Protein AF-A0A1F6DEE5-F1 (afdb_monomer_lite)

Sequence (205 aa):
MSDKNTGHGIRGGHVPYGDRYGYDSMGETVSHYYGDLVRQFFLGGAAVMLFAAPFYGDAIREEFPFEVAAALITVALAALTNPWKKWILTADAIVAGVIMVVYQSWALKGYGSAGYTAFVFREAVSIIFMFAFYFSVKTVRAMVLHQIGKRASLDEFSTETKDNSPDTNVLESDLVSKMKHSFDKDPVDDEDETPPHKPTYMERA

Radius of gyration: 36.2 Å; chains: 1; bounding box: 83×44×100 Å

pLDDT: mean 71.84, std 18.86, range [40.56, 97.12]

Structure (mmCIF, N/CA/C/O backbone):
data_AF-A0A1F6DEE5-F1
#
_entry.id   AF-A0A1F6DEE5-F1
#
loop_
_atom_site.group_PDB
_atom_site.id
_atom_site.type_symbol
_atom_site.label_atom_id
_atom_site.label_alt_id
_atom_site.label_comp_id
_atom_site.label_asym_id
_atom_site.label_entity_id
_atom_site.label_seq_id
_atom_site.pdbx_PDB_ins_code
_atom_site.Cartn_x
_atom_site.Cartn_y
_atom_site.Cartn_z
_atom_site.occupancy
_atom_site.B_iso_or_equiv
_atom_site.auth_seq_id
_atom_site.auth_comp_id
_atom_site.auth_asym_id
_atom_site.auth_atom_id
_atom_site.pdbx_PDB_model_num
ATOM 1 N N . MET A 1 1 ? -34.760 -34.286 72.768 1.00 47.19 1 MET A N 1
ATOM 2 C CA . MET A 1 1 ? -34.293 -34.880 71.498 1.00 47.19 1 MET A CA 1
ATOM 3 C C . MET A 1 1 ? -34.965 -34.088 70.391 1.00 47.19 1 MET A C 1
ATOM 5 O O . MET A 1 1 ? -36.184 -34.044 70.357 1.00 47.19 1 MET A O 1
ATOM 9 N N . SER A 1 2 ? -34.179 -33.298 69.665 1.00 48.31 2 SER A N 1
ATOM 10 C CA . SER A 1 2 ? -34.618 -32.266 68.722 1.00 48.31 2 SER A CA 1
ATOM 11 C C . SER A 1 2 ? -34.584 -32.857 67.320 1.00 48.31 2 SER A C 1
ATOM 13 O O . SER A 1 2 ? -33.551 -33.422 66.969 1.00 48.31 2 SER A O 1
ATOM 15 N N . ASP A 1 3 ? -35.658 -32.715 66.542 1.00 52.09 3 ASP A N 1
ATOM 16 C CA . ASP A 1 3 ? -35.594 -32.969 65.104 1.00 52.09 3 ASP A CA 1
ATOM 17 C C . ASP A 1 3 ? -36.182 -31.791 64.330 1.00 52.09 3 ASP A C 1
ATOM 19 O O . ASP A 1 3 ? -37.236 -31.247 64.670 1.00 52.09 3 ASP A O 1
ATOM 23 N N . LYS A 1 4 ? -35.387 -31.310 63.377 1.00 56.22 4 LYS A N 1
ATOM 24 C CA . LYS A 1 4 ? -35.488 -29.987 62.769 1.00 56.22 4 LYS A CA 1
ATOM 25 C C . LYS A 1 4 ? -36.132 -30.081 61.393 1.00 56.22 4 LYS A C 1
ATOM 27 O O . LYS A 1 4 ? -35.692 -30.824 60.528 1.00 56.22 4 LYS A O 1
ATOM 32 N N . ASN A 1 5 ? -37.116 -29.211 61.206 1.00 51.75 5 ASN A N 1
ATOM 33 C CA . ASN A 1 5 ? -37.671 -28.757 59.941 1.00 51.75 5 ASN A CA 1
ATOM 34 C C . ASN A 1 5 ? -36.564 -28.281 58.974 1.00 51.75 5 ASN A C 1
ATOM 36 O O . ASN A 1 5 ? -35.810 -27.364 59.310 1.00 51.75 5 ASN A O 1
ATOM 40 N N . THR A 1 6 ? -36.493 -28.854 57.771 1.00 58.16 6 THR A N 1
ATOM 41 C CA . THR A 1 6 ? -35.674 -28.338 56.663 1.00 58.16 6 THR A CA 1
ATOM 42 C C . THR A 1 6 ? -36.471 -28.327 55.361 1.00 58.16 6 THR A C 1
ATOM 44 O O . THR A 1 6 ? -36.349 -29.191 54.497 1.00 58.16 6 THR A O 1
ATOM 47 N N . GLY A 1 7 ? -37.265 -27.268 55.190 1.00 44.72 7 GLY A N 1
ATOM 48 C CA . GLY A 1 7 ? -37.713 -26.830 53.874 1.00 44.72 7 GLY A CA 1
ATOM 49 C C . GLY A 1 7 ? -36.508 -26.447 53.012 1.00 44.72 7 GLY A C 1
ATOM 50 O O . GLY A 1 7 ? -35.792 -25.490 53.308 1.00 44.72 7 GLY A O 1
ATOM 51 N N . HIS A 1 8 ? -36.259 -27.206 51.947 1.00 46.00 8 HIS A N 1
ATOM 52 C CA . HIS A 1 8 ? -35.304 -26.831 50.910 1.00 46.00 8 HIS A CA 1
ATOM 53 C C . HIS A 1 8 ? -35.994 -25.925 49.891 1.00 46.00 8 HIS A C 1
ATOM 55 O O . HIS A 1 8 ? -36.701 -26.380 48.995 1.00 46.00 8 HIS A O 1
ATOM 61 N N . GLY A 1 9 ? -35.776 -24.618 50.047 1.00 47.84 9 GLY A N 1
ATOM 62 C CA . GLY A 1 9 ? -36.034 -23.640 49.002 1.00 47.84 9 GLY A CA 1
ATOM 63 C C . GLY A 1 9 ? -35.145 -23.936 47.798 1.00 47.84 9 GLY A C 1
ATOM 64 O O . GLY A 1 9 ? -33.917 -23.941 47.910 1.00 47.84 9 GLY A O 1
ATOM 65 N N . ILE A 1 10 ? -35.771 -24.187 46.649 1.00 48.19 10 ILE A N 1
ATOM 66 C CA . ILE A 1 10 ? -35.089 -24.284 45.361 1.00 48.19 10 ILE A CA 1
ATOM 67 C C . ILE A 1 10 ? -34.544 -22.891 45.041 1.00 48.19 10 ILE A C 1
ATOM 69 O O . ILE A 1 10 ? -35.256 -21.995 44.593 1.00 48.19 10 ILE A O 1
ATOM 73 N N . ARG A 1 11 ? -33.265 -22.700 45.368 1.00 51.50 11 ARG A N 1
ATOM 74 C CA . ARG A 1 11 ? -32.479 -21.524 45.009 1.00 51.50 11 ARG A CA 1
ATOM 75 C C . ARG A 1 11 ? -32.345 -21.484 43.492 1.00 51.50 11 ARG A C 1
ATOM 77 O O . ARG A 1 11 ? -31.899 -22.459 42.890 1.00 51.50 11 ARG A O 1
ATOM 84 N N . GLY A 1 12 ? -32.727 -20.348 42.910 1.00 49.22 12 GLY A N 1
ATOM 85 C CA . GLY A 1 12 ? -32.523 -20.035 41.503 1.00 49.22 12 GLY A CA 1
ATOM 86 C C . GLY A 1 12 ? -31.082 -20.324 41.099 1.00 49.22 12 GLY A C 1
ATOM 87 O O . GLY A 1 12 ? -30.140 -19.747 41.645 1.00 49.22 12 GLY A O 1
ATOM 88 N N . GLY A 1 13 ? -30.928 -21.267 40.174 1.00 45.81 13 GLY A N 1
ATOM 89 C CA . GLY A 1 13 ? -29.649 -21.571 39.565 1.00 45.81 13 GLY A CA 1
ATOM 90 C C . GLY A 1 13 ? -29.184 -20.359 38.775 1.00 45.81 13 GLY A C 1
ATOM 91 O O . GLY A 1 13 ? -29.805 -19.982 37.783 1.00 45.81 13 GLY A O 1
ATOM 92 N N . HIS A 1 14 ? -28.077 -19.765 39.212 1.00 50.88 14 HIS A N 1
ATOM 93 C CA . HIS A 1 14 ? -27.210 -19.009 38.326 1.00 50.88 14 HIS A CA 1
ATOM 94 C C . HIS A 1 14 ? -26.845 -19.943 37.172 1.00 50.88 14 HIS A C 1
ATOM 96 O O . HIS A 1 14 ? -26.044 -20.863 37.340 1.00 50.88 14 HIS A O 1
ATOM 102 N N . VAL A 1 15 ? -27.465 -19.745 36.013 1.00 57.97 15 VAL A N 1
ATOM 103 C CA . VAL A 1 15 ? -26.928 -20.311 34.783 1.00 57.97 15 VAL A CA 1
ATOM 104 C C . VAL A 1 15 ? -25.630 -19.553 34.501 1.00 57.97 15 VAL A C 1
ATOM 106 O O . VAL A 1 15 ? -25.667 -18.322 34.402 1.00 57.97 15 VAL A O 1
ATOM 109 N N . PRO A 1 16 ? -24.470 -20.230 34.455 1.00 49.38 16 PRO A N 1
ATOM 110 C CA . PRO A 1 16 ? -23.247 -19.588 34.010 1.00 49.38 16 PRO A CA 1
ATOM 111 C C . PRO A 1 16 ? -23.518 -19.048 32.606 1.00 49.38 16 PRO A C 1
ATOM 113 O O . PRO A 1 16 ? -24.045 -19.756 31.747 1.00 49.38 16 PRO A O 1
ATOM 116 N N . TYR A 1 17 ? -23.242 -17.760 32.406 1.00 52.25 17 TYR A N 1
ATOM 117 C CA . TYR A 1 17 ? -23.370 -17.104 31.111 1.00 52.25 17 TYR A CA 1
ATOM 118 C C . TYR A 1 17 ? -22.193 -17.555 30.245 1.00 52.25 17 TYR A C 1
ATOM 120 O O . TYR A 1 17 ? -21.217 -16.840 30.046 1.00 52.25 17 TYR A O 1
ATOM 128 N N . GLY A 1 18 ? -22.263 -18.806 29.823 1.00 50.62 18 GLY A N 1
ATOM 129 C CA . GLY A 1 18 ? -21.282 -19.478 29.007 1.00 50.62 18 GLY A CA 1
ATOM 130 C C . GLY A 1 18 ? -21.989 -20.587 28.243 1.00 50.62 18 GLY A C 1
ATOM 131 O O . GLY A 1 18 ? -22.728 -21.384 28.812 1.00 50.62 18 GLY A O 1
ATOM 132 N N . ASP A 1 19 ? -21.734 -20.629 26.940 1.00 53.09 19 ASP A N 1
ATOM 133 C CA . ASP A 1 19 ? -21.676 -21.888 26.193 1.00 53.09 19 ASP A CA 1
ATOM 134 C C . ASP A 1 19 ? -22.984 -22.417 25.573 1.00 53.09 19 ASP A C 1
ATOM 136 O O . ASP A 1 19 ? -23.025 -23.560 25.122 1.00 53.09 19 ASP A O 1
ATOM 140 N N . ARG A 1 20 ? -24.052 -21.613 25.430 1.00 50.47 20 ARG A N 1
ATOM 141 C CA . ARG A 1 20 ? -25.266 -22.083 24.712 1.00 50.47 20 ARG A CA 1
ATOM 142 C C . ARG A 1 20 ? -25.200 -22.026 23.181 1.00 50.47 20 ARG A C 1
ATOM 144 O O . ARG A 1 20 ? -26.128 -22.485 22.524 1.00 50.47 20 ARG A O 1
ATOM 151 N N . TYR A 1 21 ? -24.112 -21.518 22.611 1.00 49.16 21 TYR A N 1
ATOM 152 C CA . TYR A 1 21 ? -23.856 -21.577 21.174 1.00 49.16 21 TYR A CA 1
ATOM 153 C C . TYR A 1 21 ? -22.407 -21.999 20.969 1.00 49.16 21 TYR A C 1
ATOM 155 O O . TYR A 1 21 ? -21.503 -21.181 21.108 1.00 49.16 21 TYR A O 1
ATOM 163 N N . GLY A 1 22 ? -22.203 -23.288 20.695 1.00 41.75 22 GLY A N 1
ATOM 164 C CA . GLY A 1 22 ? -20.899 -23.889 20.426 1.00 41.75 22 GLY A CA 1
ATOM 165 C C . GLY A 1 22 ? -20.253 -23.323 19.164 1.00 41.75 22 GLY A C 1
ATOM 166 O O . GLY A 1 22 ? -20.312 -23.934 18.103 1.00 41.75 22 GLY A O 1
ATOM 167 N N . TYR A 1 23 ? -19.636 -22.155 19.296 1.00 42.97 23 TYR A N 1
ATOM 168 C CA . TYR A 1 23 ? -18.678 -21.630 18.343 1.00 42.97 23 TYR A CA 1
ATOM 169 C C . TYR A 1 23 ? -17.371 -21.408 19.083 1.00 42.97 23 TYR A C 1
ATOM 171 O O . TYR A 1 23 ? -17.300 -20.587 19.998 1.00 42.97 23 TYR A O 1
ATOM 179 N N . ASP A 1 24 ? -16.358 -22.167 18.676 1.00 41.22 24 ASP A N 1
ATOM 180 C CA . ASP A 1 24 ? -14.979 -21.997 19.101 1.00 41.22 24 ASP A CA 1
ATOM 181 C C . ASP A 1 24 ? -14.588 -20.521 18.983 1.00 41.22 24 ASP A C 1
ATOM 183 O O . ASP A 1 24 ? -14.531 -19.945 17.894 1.00 41.22 24 ASP A O 1
ATOM 187 N N . SER A 1 25 ? -14.312 -19.894 20.123 1.00 48.12 25 SER A N 1
ATOM 188 C CA . SER A 1 25 ? -13.849 -18.512 20.244 1.00 48.12 25 SER A CA 1
ATOM 189 C C . SER A 1 25 ? -12.383 -18.349 19.817 1.00 48.12 25 SER A C 1
ATOM 191 O O . SER A 1 25 ? -11.634 -17.565 20.393 1.00 48.12 25 SER A O 1
ATOM 193 N N . MET A 1 26 ? -11.958 -19.031 18.753 1.00 40.56 26 MET A N 1
ATOM 194 C CA . MET A 1 26 ? -10.636 -18.867 18.131 1.00 40.56 26 MET A CA 1
ATOM 195 C C . MET A 1 26 ? -10.559 -17.628 17.217 1.00 40.56 26 MET A C 1
ATOM 197 O O . MET A 1 26 ? -9.835 -17.606 16.226 1.00 40.56 26 MET A O 1
ATOM 201 N N . GLY A 1 27 ? -11.304 -16.574 17.545 1.00 45.72 27 GLY A N 1
ATOM 202 C CA . GLY A 1 27 ? -11.312 -15.327 16.791 1.00 45.72 27 GLY A CA 1
ATOM 203 C C . GLY A 1 27 ? -12.574 -14.531 17.060 1.00 45.72 27 GLY A C 1
ATOM 204 O O . GLY A 1 27 ? -13.516 -14.572 16.270 1.00 45.72 27 GLY A O 1
ATOM 205 N N . GLU A 1 28 ? -12.610 -13.797 18.173 1.00 43.97 28 GLU A N 1
ATOM 206 C CA . GLU A 1 28 ? -13.611 -12.751 18.384 1.00 43.97 28 GLU A CA 1
ATOM 207 C C . GLU A 1 28 ? -13.439 -11.660 17.317 1.00 43.97 28 GLU A C 1
ATOM 209 O O . GLU A 1 28 ? -12.798 -10.631 17.518 1.00 43.97 28 GLU A O 1
ATOM 214 N N . THR A 1 29 ? -14.010 -11.893 16.137 1.00 49.44 29 THR A N 1
ATOM 215 C CA . THR A 1 29 ? -14.160 -10.860 15.124 1.00 49.44 29 THR A CA 1
ATOM 216 C C . THR A 1 29 ? -15.193 -9.884 15.659 1.00 49.44 29 THR A C 1
ATOM 218 O O . THR A 1 29 ? -16.389 -10.172 15.765 1.00 49.44 29 THR A O 1
ATOM 221 N N . VAL A 1 30 ? -14.723 -8.713 16.079 1.00 54.44 30 VAL A N 1
ATOM 222 C CA . VAL A 1 30 ? -15.606 -7.589 16.370 1.00 54.44 30 VAL A CA 1
ATOM 223 C C . VAL A 1 30 ? -16.454 -7.376 15.118 1.00 54.44 30 VAL A C 1
ATOM 225 O O . VAL A 1 30 ? -15.924 -7.062 14.053 1.00 54.44 30 VAL A O 1
ATOM 228 N N . SER A 1 31 ? -17.765 -7.609 15.230 1.00 51.75 31 SER A N 1
ATOM 229 C CA . SER A 1 31 ? -18.712 -7.434 14.126 1.00 51.75 31 SER A CA 1
ATOM 230 C C . SER A 1 31 ? -18.460 -6.071 13.467 1.00 51.75 31 SER A C 1
ATOM 232 O O . SER A 1 31 ? -18.499 -5.047 14.150 1.00 51.75 31 SER A O 1
ATOM 234 N N . HIS A 1 32 ? -18.171 -6.075 12.159 1.00 59.03 32 HIS A N 1
ATOM 235 C CA . HIS A 1 32 ? -17.799 -4.919 11.320 1.00 59.03 32 HIS A CA 1
ATOM 236 C C . HIS A 1 32 ? -16.349 -4.388 11.400 1.00 59.03 32 HIS A C 1
ATOM 238 O O . HIS A 1 32 ? -16.069 -3.326 10.839 1.00 59.03 32 HIS A O 1
ATOM 244 N N . TYR A 1 33 ? -15.405 -5.120 11.997 1.00 67.62 33 TYR A N 1
ATOM 245 C CA . TYR A 1 33 ? -13.972 -4.816 11.905 1.00 67.62 33 TYR A CA 1
ATOM 246 C C . TYR A 1 33 ? -13.313 -5.571 10.741 1.00 67.62 33 TYR A C 1
ATOM 248 O O . TYR A 1 33 ? -13.304 -6.798 10.724 1.00 67.62 33 TYR A O 1
ATOM 256 N N . TYR A 1 34 ? -12.738 -4.842 9.777 1.00 74.38 34 TYR A N 1
ATOM 257 C CA . TYR A 1 34 ? -12.002 -5.424 8.642 1.00 74.38 34 TYR A CA 1
ATOM 258 C C . TYR A 1 34 ? -10.496 -5.123 8.699 1.00 74.38 34 TYR A C 1
ATOM 260 O O . TYR A 1 34 ? -9.798 -5.282 7.699 1.00 74.38 34 TYR A O 1
ATOM 268 N N . GLY A 1 35 ? -9.973 -4.685 9.850 1.00 74.81 35 GLY A N 1
ATOM 269 C CA . GLY A 1 35 ? -8.567 -4.290 9.966 1.00 74.81 35 GLY A CA 1
ATOM 270 C C . GLY A 1 35 ? -7.578 -5.446 9.793 1.00 74.81 35 GLY A C 1
ATOM 271 O O . GLY A 1 35 ? -6.486 -5.215 9.287 1.00 74.81 35 GLY A O 1
ATOM 272 N N . ASP A 1 36 ? -7.961 -6.690 10.090 1.00 81.25 36 ASP A N 1
ATOM 273 C CA . ASP A 1 36 ? -7.092 -7.851 9.837 1.00 81.25 36 ASP A CA 1
ATOM 274 C C . ASP A 1 36 ? -6.836 -8.071 8.339 1.00 81.25 36 ASP A C 1
ATOM 276 O O . ASP A 1 36 ? -5.713 -8.381 7.941 1.00 81.25 36 ASP A O 1
ATOM 280 N N . LEU A 1 37 ? -7.841 -7.826 7.490 1.00 85.75 37 LEU A N 1
ATOM 281 C CA . LEU A 1 37 ? -7.663 -7.863 6.037 1.00 85.75 37 LEU A CA 1
ATOM 282 C C . LEU A 1 37 ? -6.750 -6.731 5.567 1.00 85.75 37 LEU A C 1
ATOM 284 O O . LEU A 1 37 ? -5.859 -6.959 4.755 1.00 85.75 37 LEU A O 1
ATOM 288 N N . VAL A 1 38 ? -6.925 -5.520 6.106 1.00 88.31 38 VAL A N 1
ATOM 289 C CA . VAL A 1 38 ? -6.062 -4.370 5.782 1.00 88.31 38 VAL A CA 1
ATOM 290 C C . VAL A 1 38 ? -4.602 -4.686 6.103 1.00 88.31 38 VAL A C 1
ATOM 292 O O . VAL A 1 38 ? -3.736 -4.446 5.266 1.00 88.31 38 VAL A O 1
ATOM 295 N N . ARG A 1 39 ? -4.328 -5.308 7.258 1.00 90.12 39 ARG A N 1
ATOM 296 C CA . ARG A 1 39 ? -2.976 -5.750 7.638 1.00 90.12 39 ARG A CA 1
ATOM 297 C C . ARG A 1 39 ? -2.395 -6.725 6.624 1.00 90.12 39 ARG A C 1
ATOM 299 O O . ARG A 1 39 ? -1.257 -6.543 6.199 1.00 90.12 39 ARG A O 1
ATOM 306 N N . GLN A 1 40 ? -3.171 -7.725 6.208 1.00 92.62 40 GLN A N 1
ATOM 307 C CA . GLN A 1 40 ? -2.736 -8.694 5.200 1.00 92.62 40 GLN A CA 1
ATOM 308 C C . GLN A 1 40 ? -2.436 -8.022 3.856 1.00 92.62 40 GLN A C 1
ATOM 310 O O . GLN A 1 40 ? -1.402 -8.312 3.258 1.00 92.62 40 GLN A O 1
ATOM 315 N N . PHE A 1 41 ? -3.277 -7.087 3.406 1.00 93.62 41 PHE A N 1
ATOM 316 C CA . PHE A 1 41 ? -3.026 -6.345 2.169 1.00 93.62 41 PHE A CA 1
ATOM 317 C C . PHE A 1 41 ? -1.817 -5.414 2.274 1.00 93.62 41 PHE A C 1
ATOM 319 O O . PHE A 1 41 ? -1.067 -5.301 1.314 1.00 93.62 41 PHE A O 1
ATOM 326 N N . PHE A 1 42 ? -1.587 -4.784 3.425 1.00 93.19 42 PHE A N 1
ATOM 327 C CA . PHE A 1 42 ? -0.430 -3.916 3.647 1.00 93.19 42 PHE A CA 1
ATOM 328 C C . PHE A 1 42 ? 0.880 -4.712 3.651 1.00 93.19 42 PHE A C 1
ATOM 330 O O . PHE A 1 42 ? 1.834 -4.337 2.972 1.00 93.19 42 PHE A O 1
ATOM 337 N N . LEU A 1 43 ? 0.915 -5.841 4.364 1.00 95.00 43 LEU A N 1
ATOM 338 C CA . LEU A 1 43 ? 2.061 -6.754 4.377 1.00 95.00 43 LEU A CA 1
ATOM 339 C C . LEU A 1 43 ? 2.304 -7.376 2.997 1.00 95.00 43 LEU A C 1
ATOM 341 O O . LEU A 1 43 ? 3.433 -7.367 2.510 1.00 95.00 43 LEU A O 1
ATOM 345 N N . GLY A 1 44 ? 1.250 -7.877 2.348 1.00 94.69 44 GLY A N 1
ATOM 346 C CA . GLY A 1 44 ? 1.331 -8.449 1.006 1.00 94.69 44 GLY A CA 1
ATOM 347 C C . GLY A 1 44 ? 1.761 -7.418 -0.037 1.00 94.69 44 GLY A C 1
ATOM 348 O O . GLY A 1 44 ? 2.659 -7.684 -0.828 1.00 94.69 44 GLY A O 1
ATOM 349 N N . GLY A 1 45 ? 1.186 -6.216 0.005 1.00 93.44 45 GLY A N 1
ATOM 350 C CA . GLY A 1 45 ? 1.538 -5.104 -0.876 1.00 93.44 45 GLY A CA 1
ATOM 351 C C . GLY A 1 45 ? 2.992 -4.675 -0.712 1.00 93.44 45 GLY A C 1
ATOM 352 O O . GLY A 1 45 ? 3.700 -4.561 -1.707 1.00 93.44 45 GLY A O 1
ATOM 353 N N . ALA A 1 46 ? 3.474 -4.528 0.526 1.00 94.12 46 ALA A N 1
ATOM 354 C CA . ALA A 1 46 ? 4.878 -4.218 0.794 1.00 94.12 46 ALA A CA 1
ATOM 355 C C . ALA A 1 46 ? 5.826 -5.320 0.288 1.00 94.12 46 ALA A C 1
ATOM 357 O O . ALA A 1 46 ? 6.872 -5.019 -0.286 1.00 94.12 46 ALA A O 1
ATOM 358 N N . ALA A 1 47 ? 5.455 -6.595 0.443 1.00 95.19 47 ALA A N 1
ATOM 359 C CA . ALA A 1 47 ? 6.235 -7.706 -0.095 1.00 95.19 47 ALA A CA 1
ATOM 360 C C . ALA A 1 47 ? 6.301 -7.664 -1.631 1.00 95.19 47 ALA A C 1
ATOM 362 O O . ALA A 1 47 ? 7.382 -7.814 -2.199 1.00 95.19 47 ALA A O 1
ATOM 363 N N . VAL A 1 48 ? 5.172 -7.406 -2.301 1.00 94.81 48 VAL A N 1
ATOM 364 C CA . VAL A 1 48 ? 5.124 -7.264 -3.764 1.00 94.81 48 VAL A CA 1
ATOM 365 C C . VAL A 1 48 ? 5.951 -6.065 -4.225 1.00 94.81 48 VAL A C 1
ATOM 367 O O . VAL A 1 48 ? 6.700 -6.212 -5.182 1.00 94.81 48 VAL A O 1
ATOM 370 N N . MET A 1 49 ? 5.891 -4.918 -3.540 1.00 92.38 49 MET A N 1
ATOM 371 C CA . MET A 1 49 ? 6.717 -3.743 -3.858 1.00 92.38 49 MET A CA 1
ATOM 372 C C . MET A 1 49 ? 8.215 -4.072 -3.832 1.00 92.38 49 MET A C 1
ATOM 374 O O . MET A 1 49 ? 8.925 -3.802 -4.795 1.00 92.38 49 MET A O 1
ATOM 378 N N . LEU A 1 50 ? 8.693 -4.710 -2.758 1.00 92.50 50 LEU A N 1
ATOM 379 C CA . LEU A 1 50 ? 10.109 -5.064 -2.621 1.00 92.50 50 LEU A CA 1
ATOM 380 C C . LEU A 1 50 ? 10.542 -6.145 -3.617 1.00 92.50 50 LEU A C 1
ATOM 382 O O . LEU A 1 50 ? 11.665 -6.112 -4.114 1.00 92.50 50 LEU A O 1
ATOM 386 N N . PHE A 1 51 ? 9.657 -7.094 -3.922 1.00 92.50 51 PHE A N 1
ATOM 387 C CA . PHE A 1 51 ? 9.924 -8.124 -4.922 1.00 92.50 51 PHE A CA 1
ATOM 388 C C . PHE A 1 51 ? 9.914 -7.567 -6.351 1.00 92.50 51 PHE A C 1
ATOM 390 O O . PHE A 1 51 ? 10.663 -8.044 -7.199 1.00 92.50 51 PHE A O 1
ATOM 397 N N . ALA A 1 52 ? 9.089 -6.554 -6.617 1.00 89.75 52 ALA A N 1
ATOM 398 C CA . ALA A 1 52 ? 8.987 -5.898 -7.912 1.00 89.75 52 ALA A CA 1
ATOM 399 C C . ALA A 1 52 ? 10.155 -4.937 -8.192 1.00 89.75 52 ALA A C 1
ATOM 401 O O . ALA A 1 52 ? 10.517 -4.764 -9.353 1.00 89.75 52 ALA A O 1
ATOM 402 N N . ALA A 1 53 ? 10.786 -4.383 -7.149 1.00 87.69 53 ALA A N 1
ATOM 403 C CA . ALA A 1 53 ? 11.908 -3.445 -7.240 1.00 87.69 53 ALA A CA 1
ATOM 404 C C . ALA A 1 53 ? 12.986 -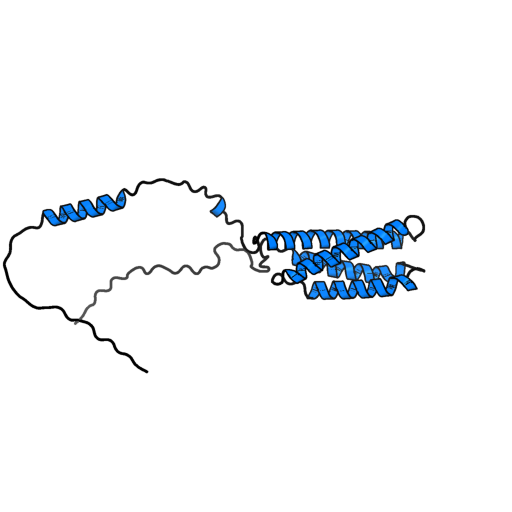3.791 -8.301 1.00 87.69 53 ALA A C 1
ATOM 406 O O . ALA A 1 53 ? 13.298 -2.933 -9.130 1.00 87.69 53 ALA A O 1
ATOM 407 N N . PRO A 1 54 ? 13.551 -5.019 -8.365 1.00 86.56 54 PRO A N 1
ATOM 408 C CA . PRO A 1 54 ? 14.567 -5.363 -9.367 1.00 86.56 54 PRO A CA 1
ATOM 409 C C . PRO A 1 54 ? 14.061 -5.340 -10.819 1.00 86.56 54 PRO A C 1
ATOM 411 O O . PRO A 1 54 ? 14.871 -5.307 -11.744 1.00 86.56 54 PRO A O 1
ATOM 414 N N . PHE A 1 55 ? 12.746 -5.357 -11.046 1.00 86.12 55 PHE A N 1
ATOM 415 C CA . PHE A 1 55 ? 12.145 -5.396 -12.380 1.00 86.12 55 PHE A CA 1
ATOM 416 C C . PHE A 1 55 ? 11.888 -4.006 -12.978 1.00 86.12 55 PHE A C 1
ATOM 418 O O . PHE A 1 55 ? 11.496 -3.918 -14.142 1.00 86.12 55 PHE A O 1
ATOM 425 N N . TYR A 1 56 ? 12.130 -2.923 -12.230 1.00 82.81 56 TYR A N 1
ATOM 426 C CA . TYR A 1 56 ? 11.918 -1.552 -12.711 1.00 82.81 56 TYR A CA 1
ATOM 427 C C . TYR A 1 56 ? 13.072 -0.986 -13.555 1.00 82.81 56 TYR A C 1
ATOM 429 O O . TYR A 1 56 ? 12.944 0.103 -14.115 1.00 82.81 56 TYR A O 1
ATOM 437 N N . GLY A 1 57 ? 14.159 -1.747 -13.732 1.00 75.75 57 GLY A N 1
ATOM 438 C CA . GLY A 1 57 ? 15.225 -1.436 -14.690 1.00 75.75 57 GLY A CA 1
ATOM 439 C C . GLY A 1 57 ? 15.847 -0.053 -14.469 1.00 75.75 57 GLY A C 1
ATOM 440 O O . GLY A 1 57 ? 16.277 0.271 -13.364 1.00 75.75 57 GLY A O 1
ATOM 441 N N . ASP A 1 58 ? 15.878 0.774 -15.515 1.00 72.50 58 ASP A N 1
ATOM 442 C CA . ASP A 1 58 ? 16.549 2.083 -15.509 1.00 72.50 58 ASP A CA 1
ATOM 443 C C . ASP A 1 58 ? 15.890 3.123 -14.581 1.00 72.50 58 ASP A C 1
ATOM 445 O O . ASP A 1 58 ? 16.545 4.077 -14.157 1.00 72.50 58 ASP A O 1
ATOM 449 N N . ALA A 1 59 ? 14.620 2.926 -14.208 1.00 69.50 59 ALA A N 1
ATOM 450 C CA . ALA A 1 59 ? 13.890 3.821 -13.306 1.00 69.50 59 ALA A CA 1
ATOM 451 C C . ALA A 1 59 ? 14.236 3.606 -11.818 1.00 69.50 59 ALA A C 1
ATOM 453 O O . ALA A 1 59 ? 13.898 4.436 -10.972 1.00 69.50 59 ALA A O 1
ATOM 454 N N . ILE A 1 60 ? 14.973 2.532 -11.491 1.00 73.06 60 ILE A N 1
ATOM 455 C CA . ILE A 1 60 ? 15.349 2.169 -10.116 1.00 73.06 60 ILE A CA 1
ATOM 456 C C . ILE A 1 60 ? 16.022 3.333 -9.390 1.00 73.06 60 ILE A C 1
ATOM 458 O O . ILE A 1 60 ? 15.768 3.555 -8.214 1.00 73.06 60 ILE A O 1
ATOM 462 N N . ARG A 1 61 ? 16.880 4.110 -10.055 1.00 74.44 61 ARG A N 1
ATOM 463 C CA . ARG A 1 61 ? 17.693 5.108 -9.346 1.00 74.44 61 ARG A CA 1
ATOM 464 C C . ARG A 1 61 ? 16.872 6.262 -8.765 1.00 74.44 61 ARG A C 1
ATOM 466 O O . ARG A 1 61 ? 17.264 6.813 -7.739 1.00 74.44 61 ARG A O 1
ATOM 473 N N . GLU A 1 62 ? 15.759 6.605 -9.406 1.00 79.62 62 GLU A N 1
ATOM 474 C CA . GLU A 1 62 ? 14.852 7.661 -8.951 1.00 79.62 62 GLU A CA 1
ATOM 475 C C . GLU A 1 62 ? 13.697 7.105 -8.111 1.00 79.62 62 GLU A C 1
ATOM 477 O O . GLU A 1 62 ? 13.340 7.714 -7.106 1.00 79.62 62 GLU A O 1
ATOM 482 N N . GLU A 1 63 ? 13.139 5.945 -8.471 1.00 82.25 63 GLU A N 1
ATOM 483 C CA . GLU A 1 63 ? 11.930 5.398 -7.837 1.00 82.25 63 GLU A CA 1
ATOM 484 C C . GLU A 1 63 ? 12.226 4.574 -6.567 1.00 82.25 63 GLU A C 1
ATOM 486 O O . GLU A 1 63 ? 11.471 4.643 -5.595 1.00 82.25 63 GLU A O 1
ATOM 491 N N . PHE A 1 64 ? 13.362 3.868 -6.508 1.00 84.69 64 PHE A N 1
ATOM 492 C CA . PHE A 1 64 ? 13.716 2.958 -5.408 1.00 84.69 64 PHE A CA 1
ATOM 493 C C . PHE A 1 64 ? 13.647 3.556 -3.990 1.00 84.69 64 PHE A C 1
ATOM 495 O O . PHE A 1 64 ? 13.097 2.893 -3.107 1.00 84.69 64 PHE A O 1
ATOM 502 N N . PRO A 1 65 ? 14.149 4.779 -3.699 1.00 87.56 65 PRO A N 1
ATOM 503 C CA . PRO A 1 65 ? 14.035 5.327 -2.346 1.00 87.56 65 PRO A CA 1
ATOM 504 C C . PRO A 1 65 ? 12.575 5.542 -1.928 1.00 87.56 65 PRO A C 1
ATOM 506 O O . PRO A 1 65 ? 12.243 5.349 -0.756 1.00 87.56 65 PRO A O 1
ATOM 509 N N . PHE A 1 66 ? 11.694 5.893 -2.871 1.00 89.19 66 PHE A N 1
ATOM 510 C CA . PHE A 1 66 ? 10.268 6.050 -2.599 1.00 89.19 66 PHE A CA 1
ATOM 511 C C . PHE A 1 66 ? 9.593 4.700 -2.359 1.00 89.19 66 PHE A C 1
ATOM 513 O O . PHE A 1 66 ? 8.760 4.603 -1.461 1.00 89.19 66 PHE A O 1
ATOM 520 N N . GLU A 1 67 ? 9.976 3.653 -3.090 1.00 89.44 67 GLU A N 1
ATOM 521 C CA . GLU A 1 67 ? 9.442 2.301 -2.885 1.00 89.44 67 GLU A CA 1
ATOM 522 C C . GLU A 1 67 ? 9.819 1.728 -1.525 1.00 89.44 67 GLU A C 1
ATOM 524 O O . GLU A 1 67 ? 8.954 1.238 -0.800 1.00 89.44 67 GLU A O 1
ATOM 529 N N . VAL A 1 68 ? 11.092 1.840 -1.138 1.00 90.81 68 VAL A N 1
ATOM 530 C CA . VAL A 1 68 ? 11.564 1.362 0.167 1.00 90.81 68 VAL A CA 1
ATOM 531 C C . VAL A 1 68 ? 10.899 2.145 1.298 1.00 90.81 68 VAL A C 1
ATOM 533 O O . VAL A 1 68 ? 10.425 1.546 2.265 1.00 90.81 68 VAL A O 1
ATOM 536 N N . ALA A 1 69 ? 10.804 3.473 1.178 1.00 92.62 69 ALA A N 1
ATOM 537 C CA . ALA A 1 69 ? 10.115 4.295 2.167 1.00 92.62 69 ALA A CA 1
ATOM 538 C C . ALA A 1 69 ? 8.624 3.935 2.268 1.00 92.62 69 ALA A C 1
ATOM 540 O O . ALA A 1 69 ? 8.110 3.764 3.375 1.00 92.62 69 ALA A O 1
ATOM 541 N N . ALA A 1 70 ? 7.938 3.761 1.134 1.00 90.62 70 ALA A N 1
ATOM 542 C CA . ALA A 1 70 ? 6.538 3.353 1.098 1.00 90.62 70 ALA A CA 1
ATOM 543 C C . ALA A 1 70 ? 6.339 1.972 1.735 1.00 90.62 70 ALA A C 1
ATOM 545 O O . ALA A 1 70 ? 5.454 1.820 2.577 1.00 90.62 70 ALA A O 1
ATOM 546 N N . ALA A 1 71 ? 7.183 0.988 1.414 1.00 92.81 71 ALA A N 1
ATOM 547 C CA . ALA A 1 71 ? 7.126 -0.346 2.005 1.00 92.81 71 ALA A CA 1
ATOM 548 C C . ALA A 1 71 ? 7.315 -0.298 3.530 1.00 92.81 71 ALA A C 1
ATOM 550 O O . ALA A 1 71 ? 6.525 -0.890 4.265 1.00 92.81 71 ALA A O 1
ATOM 551 N N . LEU A 1 72 ? 8.298 0.462 4.027 1.00 94.31 72 LEU A N 1
ATOM 552 C CA . LEU A 1 72 ? 8.536 0.621 5.465 1.00 94.31 72 LEU A CA 1
ATOM 553 C C . LEU A 1 72 ? 7.359 1.288 6.183 1.00 94.31 72 LEU A C 1
ATOM 555 O O . LEU A 1 72 ? 6.919 0.790 7.219 1.00 94.31 72 LEU A O 1
ATOM 559 N N . ILE A 1 73 ? 6.827 2.384 5.631 1.00 93.19 73 ILE A N 1
ATOM 560 C CA . ILE A 1 73 ? 5.654 3.074 6.188 1.00 93.19 73 ILE A CA 1
ATOM 561 C C . ILE A 1 73 ? 4.456 2.122 6.231 1.00 93.19 73 ILE A C 1
ATOM 563 O O . ILE A 1 73 ? 3.766 2.042 7.246 1.00 93.19 73 ILE A O 1
ATOM 567 N N . THR A 1 74 ? 4.236 1.362 5.159 1.00 91.56 74 THR A N 1
ATOM 568 C CA . THR A 1 74 ? 3.124 0.413 5.055 1.00 91.56 74 THR A CA 1
ATOM 569 C C . THR A 1 74 ? 3.251 -0.709 6.088 1.00 91.56 74 THR A C 1
ATOM 571 O O . THR A 1 74 ? 2.289 -1.015 6.788 1.00 91.56 74 THR A O 1
ATOM 574 N N . VAL A 1 75 ? 4.439 -1.298 6.255 1.00 93.44 75 VAL A N 1
ATOM 575 C CA . VAL A 1 75 ? 4.676 -2.345 7.265 1.00 93.44 75 VAL A CA 1
ATOM 576 C C . VAL A 1 75 ? 4.522 -1.793 8.684 1.00 93.44 75 VAL A C 1
ATOM 578 O O . VAL A 1 75 ? 3.915 -2.446 9.533 1.00 93.44 75 VAL A O 1
ATOM 581 N N . ALA A 1 76 ? 5.021 -0.582 8.948 1.00 91.06 76 ALA A N 1
ATOM 582 C CA . ALA A 1 76 ? 4.862 0.068 10.246 1.00 91.06 76 A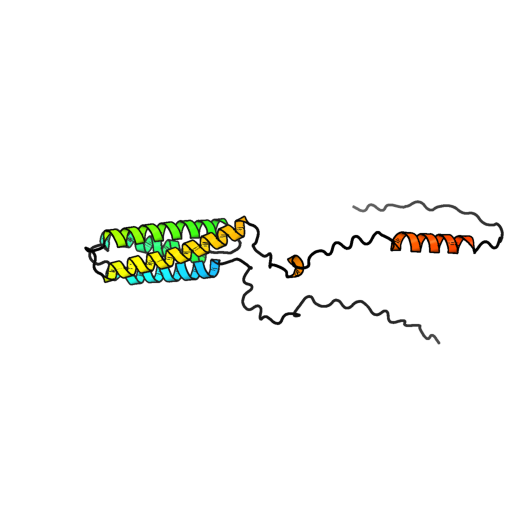LA A CA 1
ATOM 583 C C . ALA A 1 76 ? 3.382 0.312 10.579 1.00 91.06 76 ALA A C 1
ATOM 585 O O . ALA A 1 76 ? 2.947 0.029 11.696 1.00 91.06 76 ALA A O 1
ATOM 586 N N . LEU A 1 77 ? 2.597 0.774 9.603 1.00 87.81 77 LEU A N 1
ATOM 587 C CA . LEU A 1 77 ? 1.155 0.940 9.751 1.00 87.81 77 LEU A CA 1
ATOM 588 C C . LEU A 1 77 ? 0.453 -0.396 9.985 1.00 87.81 77 LEU A C 1
ATOM 590 O O . LEU A 1 77 ? -0.290 -0.503 10.952 1.00 87.81 77 LEU A O 1
ATOM 594 N N . ALA A 1 78 ? 0.784 -1.440 9.220 1.00 88.31 78 ALA A N 1
ATOM 595 C CA . ALA A 1 78 ? 0.234 -2.781 9.425 1.00 88.31 78 ALA A CA 1
ATOM 596 C C . ALA A 1 78 ? 0.500 -3.316 10.841 1.00 88.31 78 ALA A C 1
ATOM 598 O O . ALA A 1 78 ? -0.372 -3.927 11.464 1.00 88.31 78 ALA A O 1
ATOM 599 N N . ALA A 1 79 ? 1.697 -3.079 11.381 1.00 87.06 79 ALA A N 1
ATOM 600 C CA . ALA A 1 79 ? 2.021 -3.455 12.752 1.00 87.06 79 ALA A CA 1
ATOM 601 C C . ALA A 1 79 ? 1.171 -2.673 13.767 1.00 87.06 79 ALA A C 1
ATOM 603 O O . ALA A 1 79 ? 0.715 -3.246 14.759 1.00 87.06 79 ALA A O 1
ATOM 604 N N . LEU A 1 80 ? 0.914 -1.392 13.493 1.00 84.31 80 LEU A N 1
ATOM 605 C CA . LEU A 1 80 ? 0.186 -0.486 14.376 1.00 84.31 80 LEU A CA 1
ATOM 606 C C . LEU A 1 80 ? -1.345 -0.584 14.253 1.00 84.31 80 LEU A C 1
ATOM 608 O O . LEU A 1 80 ? -2.043 -0.148 15.175 1.00 84.31 80 LEU A O 1
ATOM 612 N N . THR A 1 81 ? -1.875 -1.155 13.164 1.00 81.19 81 THR A N 1
ATOM 613 C CA . THR A 1 81 ? -3.313 -1.336 12.936 1.00 81.19 81 THR A CA 1
ATOM 614 C C . THR A 1 81 ? -3.933 -2.076 14.121 1.00 81.19 81 THR A C 1
ATOM 616 O O . THR A 1 81 ? -3.641 -3.241 14.392 1.00 81.19 81 THR A O 1
ATOM 619 N N . ASN A 1 82 ? -4.793 -1.369 14.854 1.00 76.31 82 ASN A N 1
ATOM 620 C CA . ASN A 1 82 ? -5.429 -1.846 16.075 1.00 76.31 82 ASN A CA 1
ATOM 621 C C . ASN A 1 82 ? -6.901 -1.387 16.083 1.00 76.31 82 ASN A C 1
ATOM 623 O O . ASN A 1 82 ? -7.152 -0.201 15.834 1.00 76.31 82 ASN A O 1
ATOM 627 N N . PRO A 1 83 ? -7.876 -2.273 16.385 1.00 66.94 83 PRO A N 1
ATOM 628 C CA . PRO A 1 83 ? -9.304 -1.932 16.385 1.00 66.94 83 PRO A CA 1
ATOM 629 C C . PRO A 1 83 ? -9.688 -0.779 17.322 1.00 66.94 83 PRO A C 1
ATOM 631 O O . PRO A 1 83 ? -10.709 -0.131 17.112 1.00 66.94 83 PRO A O 1
ATOM 634 N N . TRP A 1 84 ? -8.876 -0.484 18.336 1.00 65.56 84 TRP A N 1
ATOM 635 C CA . TRP A 1 84 ? -9.212 0.502 19.364 1.00 65.56 84 TRP A CA 1
ATOM 636 C C . TRP A 1 84 ? -8.924 1.955 18.963 1.00 65.56 84 TRP A C 1
ATOM 638 O O . TRP A 1 84 ? -9.449 2.882 19.579 1.00 65.56 84 TRP A O 1
ATOM 648 N N . LYS A 1 85 ? -8.094 2.195 17.939 1.00 77.69 85 LYS A N 1
ATOM 649 C CA . LYS A 1 85 ? -7.606 3.543 17.609 1.00 77.69 85 LYS A CA 1
ATOM 650 C C . LYS A 1 85 ? -8.110 4.007 16.242 1.00 77.69 85 LYS A C 1
ATOM 652 O O . LYS A 1 85 ? -7.461 3.787 15.223 1.00 77.69 85 LYS A O 1
ATOM 657 N N . LYS A 1 86 ? -9.233 4.743 16.239 1.00 78.94 86 LYS A N 1
ATOM 658 C CA . LYS A 1 86 ? -9.885 5.275 15.019 1.00 78.94 86 LYS A CA 1
ATOM 659 C C . LYS A 1 86 ? -8.922 6.038 14.096 1.00 78.94 86 LYS A C 1
ATOM 661 O O . LYS A 1 86 ? -8.987 5.883 12.884 1.00 78.94 86 LYS A O 1
ATOM 666 N N . TRP A 1 87 ? -8.008 6.816 14.678 1.00 80.62 87 TRP A N 1
ATOM 667 C CA . TRP A 1 87 ? -7.017 7.609 13.942 1.00 80.62 87 TRP A CA 1
ATOM 668 C C . TRP A 1 87 ? -6.061 6.768 13.090 1.00 80.62 87 TRP A C 1
ATOM 670 O O . TRP A 1 87 ? -5.721 7.188 11.989 1.00 80.62 87 TRP A O 1
ATOM 680 N N . ILE A 1 88 ? -5.658 5.585 13.565 1.00 85.81 88 ILE A N 1
ATOM 681 C CA . ILE A 1 88 ? -4.734 4.716 12.821 1.00 85.81 88 ILE A CA 1
ATOM 682 C C . ILE A 1 88 ? -5.434 4.129 11.600 1.00 85.81 88 ILE A C 1
ATOM 684 O O . ILE A 1 88 ? -4.889 4.167 10.511 1.00 85.81 88 ILE A O 1
ATOM 688 N N . LEU A 1 89 ? -6.688 3.706 11.743 1.00 84.94 89 LEU A N 1
ATOM 689 C CA . LEU A 1 89 ? -7.469 3.167 10.625 1.00 84.94 89 LEU A CA 1
ATOM 690 C C . LEU A 1 89 ? -7.776 4.231 9.557 1.00 84.94 89 LEU A C 1
ATOM 692 O O . LEU A 1 89 ? -7.818 3.926 8.367 1.00 84.94 89 LEU A O 1
ATOM 696 N N . THR A 1 90 ? -7.956 5.493 9.961 1.00 87.00 90 THR A N 1
ATOM 697 C CA . THR A 1 90 ? -8.041 6.609 9.009 1.00 87.00 90 THR A CA 1
ATOM 698 C C . THR A 1 90 ? -6.702 6.851 8.310 1.00 87.00 90 THR A C 1
ATOM 700 O O . THR A 1 90 ? -6.688 7.085 7.104 1.00 87.00 90 THR A O 1
ATOM 703 N N . ALA A 1 91 ? -5.579 6.768 9.031 1.00 89.19 91 ALA A N 1
ATOM 704 C CA . ALA A 1 91 ? -4.249 6.873 8.432 1.00 89.19 91 ALA A CA 1
ATOM 705 C C . ALA A 1 91 ? -3.988 5.735 7.429 1.00 89.19 91 ALA A C 1
ATOM 707 O O . ALA A 1 91 ? -3.526 6.011 6.325 1.00 89.19 91 ALA A O 1
ATOM 708 N N . ASP A 1 92 ? -4.377 4.500 7.758 1.00 90.62 92 ASP A N 1
ATOM 709 C CA . ASP A 1 92 ? -4.303 3.342 6.861 1.00 90.62 92 ASP A CA 1
ATOM 710 C C . ASP A 1 92 ? -5.107 3.600 5.576 1.00 90.62 92 ASP A C 1
ATOM 712 O O . ASP A 1 92 ? -4.616 3.367 4.475 1.00 90.62 92 ASP A O 1
ATOM 716 N N . ALA A 1 93 ? -6.323 4.152 5.680 1.00 92.12 93 ALA A N 1
ATOM 717 C CA . ALA A 1 93 ? -7.105 4.535 4.503 1.00 92.12 93 ALA A CA 1
ATOM 718 C C . ALA A 1 93 ? -6.389 5.602 3.654 1.00 92.12 93 ALA A C 1
ATOM 720 O O . ALA A 1 93 ? -6.294 5.461 2.439 1.00 92.12 93 ALA A O 1
ATOM 721 N N . ILE A 1 94 ? -5.853 6.658 4.269 1.00 94.50 94 ILE A N 1
ATOM 722 C CA . ILE A 1 94 ? -5.159 7.725 3.531 1.00 94.50 94 ILE A CA 1
ATOM 723 C C . ILE A 1 94 ? -3.932 7.166 2.807 1.00 94.50 94 ILE A C 1
ATOM 725 O O . ILE A 1 94 ? -3.775 7.388 1.607 1.00 94.50 94 ILE A O 1
ATOM 729 N N . VAL A 1 95 ? -3.085 6.415 3.512 1.00 94.88 95 VAL A N 1
ATOM 730 C CA . VAL A 1 95 ? -1.856 5.857 2.939 1.00 94.88 95 VAL A CA 1
ATOM 731 C C . VAL A 1 95 ? -2.167 4.863 1.827 1.00 94.88 95 VAL A C 1
ATOM 733 O O . VAL A 1 95 ? -1.552 4.945 0.764 1.00 94.88 95 VAL A O 1
ATOM 736 N N . ALA A 1 96 ? -3.168 3.998 2.009 1.00 94.69 96 ALA A N 1
ATOM 737 C CA . ALA A 1 96 ? -3.587 3.076 0.960 1.00 94.69 96 ALA A CA 1
ATOM 738 C C . ALA A 1 96 ? -4.051 3.808 -0.306 1.00 94.69 96 ALA A C 1
ATOM 740 O O . ALA A 1 96 ? -3.654 3.444 -1.412 1.00 94.69 96 ALA A O 1
ATOM 741 N N . GLY A 1 97 ? -4.841 4.874 -0.143 1.00 95.62 97 GLY A N 1
ATOM 742 C CA . GLY A 1 97 ? -5.304 5.695 -1.259 1.00 95.62 97 GLY A CA 1
ATOM 743 C C . GLY A 1 97 ? -4.158 6.397 -1.991 1.00 95.62 97 GLY A C 1
ATOM 744 O O . GLY A 1 97 ? -4.117 6.381 -3.219 1.00 95.62 97 GLY A O 1
ATOM 745 N N . VAL A 1 98 ? -3.199 6.971 -1.255 1.00 96.44 98 VAL A N 1
ATOM 746 C CA . VAL A 1 98 ? -2.027 7.641 -1.846 1.00 96.44 98 VAL A CA 1
ATOM 747 C C . VAL A 1 98 ? -1.184 6.655 -2.651 1.00 96.44 98 VAL A C 1
ATOM 749 O O . VAL A 1 98 ? -0.861 6.935 -3.804 1.00 96.44 98 VAL A O 1
ATOM 752 N N . ILE A 1 99 ? -0.864 5.493 -2.076 1.00 95.56 99 ILE A N 1
ATOM 753 C CA . ILE A 1 99 ? -0.062 4.466 -2.751 1.00 95.56 99 ILE A CA 1
ATOM 754 C C . ILE A 1 99 ? -0.761 3.982 -4.025 1.00 95.56 99 ILE A C 1
ATOM 756 O O . ILE A 1 99 ? -0.134 3.960 -5.083 1.00 95.56 99 ILE A O 1
ATOM 760 N N . MET A 1 100 ? -2.056 3.662 -3.944 1.00 96.62 100 MET A N 1
ATOM 761 C CA . MET A 1 100 ? -2.863 3.253 -5.097 1.00 96.62 100 MET A CA 1
ATOM 762 C C . MET A 1 100 ? -2.776 4.284 -6.234 1.00 96.62 100 MET A C 1
ATOM 764 O O . MET A 1 100 ? -2.455 3.935 -7.366 1.00 96.62 100 MET A O 1
ATOM 768 N N . VAL A 1 101 ? -3.001 5.570 -5.940 1.00 96.75 101 VAL A N 1
ATOM 769 C CA . VAL A 1 101 ? -2.984 6.636 -6.957 1.00 96.75 101 VAL A CA 1
ATOM 770 C C . VAL A 1 101 ? -1.600 6.811 -7.583 1.00 96.75 101 VAL A C 1
ATOM 772 O O . VAL A 1 101 ? -1.500 6.975 -8.802 1.00 96.75 101 VAL A O 1
ATOM 775 N N . VAL A 1 102 ? -0.531 6.774 -6.782 1.00 94.56 102 VAL A N 1
ATOM 776 C CA . VAL A 1 102 ? 0.848 6.905 -7.277 1.00 94.56 102 VAL A CA 1
ATOM 777 C C . VAL A 1 102 ? 1.196 5.752 -8.218 1.00 94.56 102 VAL A C 1
ATOM 779 O O . VAL A 1 102 ? 1.609 5.998 -9.352 1.00 94.56 102 VAL A O 1
ATOM 782 N N . TYR A 1 103 ? 0.956 4.510 -7.796 1.00 93.69 103 TYR A N 1
ATOM 783 C CA . TYR A 1 103 ? 1.276 3.327 -8.595 1.00 93.69 103 TYR A CA 1
ATOM 784 C C . TYR A 1 103 ? 0.429 3.224 -9.864 1.00 93.69 103 TYR A C 1
ATOM 786 O O . TYR A 1 103 ? 0.979 2.939 -10.928 1.00 93.69 103 TYR A O 1
ATOM 794 N N . GLN A 1 104 ? -0.866 3.556 -9.800 1.00 95.31 104 GLN A N 1
ATOM 795 C CA . GLN A 1 104 ? -1.706 3.640 -10.998 1.00 95.31 104 GLN A CA 1
ATOM 796 C C . GLN A 1 104 ? -1.171 4.688 -11.978 1.00 95.31 104 GLN A C 1
ATOM 798 O O . GLN A 1 104 ? -1.095 4.455 -13.184 1.00 95.31 104 GLN A O 1
ATOM 803 N N . SER A 1 105 ? -0.770 5.852 -11.464 1.00 93.81 105 SER A N 1
ATOM 804 C CA . SER A 1 105 ? -0.243 6.939 -12.290 1.00 93.81 105 SER A CA 1
ATOM 805 C C . SER A 1 105 ? 1.062 6.537 -12.981 1.00 93.81 105 SER A C 1
ATOM 807 O O . SER A 1 105 ? 1.265 6.867 -14.149 1.00 93.81 105 SER A O 1
ATOM 809 N N . TRP A 1 106 ? 1.943 5.807 -12.294 1.00 91.31 106 TRP A N 1
ATOM 810 C CA . TRP A 1 106 ? 3.175 5.275 -12.879 1.00 91.31 106 TRP A CA 1
ATOM 811 C C . TRP A 1 106 ? 2.929 4.139 -13.873 1.00 91.31 106 TRP A C 1
ATOM 813 O O . TRP A 1 106 ? 3.617 4.076 -14.893 1.00 91.31 106 TRP A O 1
ATOM 823 N N . ALA A 1 107 ? 1.943 3.273 -13.624 1.00 91.44 107 ALA A N 1
ATOM 824 C CA . ALA A 1 107 ? 1.530 2.243 -14.575 1.00 91.44 107 ALA A CA 1
ATOM 825 C C . ALA A 1 107 ? 1.034 2.877 -15.885 1.00 91.44 107 ALA A C 1
ATOM 827 O O . ALA A 1 107 ? 1.516 2.530 -16.961 1.00 91.44 107 ALA A O 1
ATOM 828 N N . LEU A 1 108 ? 0.153 3.880 -15.793 1.00 92.06 108 LEU A N 1
ATOM 829 C CA . LEU A 1 108 ? -0.382 4.588 -16.959 1.00 92.06 108 LEU A CA 1
ATOM 830 C C . LEU A 1 108 ? 0.684 5.393 -17.710 1.00 92.06 108 LEU A C 1
ATOM 832 O O . LEU A 1 108 ? 0.711 5.370 -18.937 1.00 92.06 108 LEU A O 1
ATOM 836 N N . LYS A 1 109 ? 1.594 6.078 -17.004 1.00 89.19 109 LYS A N 1
ATOM 837 C CA . LYS A 1 109 ? 2.709 6.801 -17.645 1.00 89.19 109 LYS A CA 1
ATOM 838 C C . LYS A 1 109 ? 3.679 5.867 -18.369 1.00 89.19 109 LYS A C 1
ATOM 840 O O . LYS A 1 109 ? 4.230 6.243 -19.398 1.00 89.19 109 LYS A O 1
ATOM 845 N N . GLY A 1 110 ? 3.891 4.670 -17.826 1.00 84.69 110 GLY A N 1
ATOM 846 C CA . GLY A 1 110 ? 4.719 3.634 -18.439 1.00 84.69 110 GLY A CA 1
ATOM 847 C C . GLY A 1 110 ? 4.011 2.843 -19.540 1.00 84.69 110 GLY A C 1
ATOM 848 O O . GLY A 1 110 ? 4.634 1.971 -20.143 1.00 84.69 110 GLY A O 1
ATOM 849 N N . TYR A 1 111 ? 2.730 3.104 -19.816 1.00 85.50 111 TYR A N 1
ATOM 850 C CA . TYR A 1 111 ? 1.970 2.337 -20.795 1.00 85.50 111 TYR A CA 1
ATOM 851 C C . TYR A 1 111 ? 2.557 2.517 -22.204 1.00 85.50 111 TYR A C 1
ATOM 853 O O . TYR A 1 111 ? 2.543 3.608 -22.771 1.00 85.50 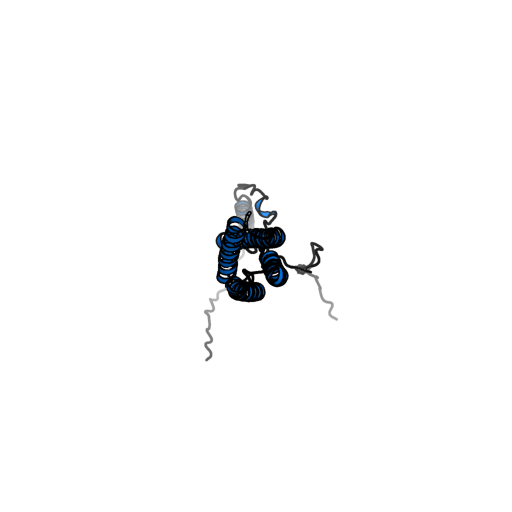111 TYR A O 1
ATOM 861 N N . GLY A 1 112 ? 3.100 1.432 -22.761 1.00 78.81 112 GLY A N 1
ATOM 862 C CA . GLY A 1 112 ? 3.722 1.399 -24.089 1.00 78.81 112 GLY A CA 1
ATOM 863 C C . GLY A 1 112 ? 5.214 1.753 -24.135 1.00 78.81 112 GLY A C 1
ATOM 864 O O . GLY A 1 112 ? 5.839 1.511 -25.164 1.00 78.81 112 GLY A O 1
ATOM 865 N N . SER A 1 113 ? 5.797 2.277 -23.052 1.00 77.62 113 SER A N 1
ATOM 866 C CA . SER A 1 113 ? 7.224 2.643 -22.969 1.00 77.62 113 SER A CA 1
ATOM 867 C C . SER A 1 113 ? 8.004 1.819 -21.941 1.00 77.62 113 SER A C 1
ATOM 869 O O . SER A 1 113 ? 9.170 1.498 -22.164 1.00 77.62 113 SER A O 1
ATOM 871 N N . ALA A 1 114 ? 7.368 1.448 -20.828 1.00 72.94 114 ALA A N 1
ATOM 872 C CA . ALA A 1 114 ? 7.943 0.578 -19.814 1.00 72.94 114 ALA A CA 1
ATOM 873 C C . ALA A 1 114 ? 7.824 -0.898 -20.223 1.00 72.94 114 ALA A C 1
ATOM 875 O O . ALA A 1 114 ? 6.903 -1.296 -20.940 1.00 72.94 114 ALA A O 1
ATOM 876 N N . GLY A 1 115 ? 8.738 -1.735 -19.723 1.00 83.25 115 GLY A N 1
ATOM 877 C CA . GLY A 1 115 ? 8.648 -3.182 -19.908 1.00 83.25 115 GLY A CA 1
ATOM 878 C C . GLY A 1 115 ? 7.334 -3.736 -19.346 1.00 83.25 115 GLY A C 1
ATOM 879 O O . GLY A 1 115 ? 6.910 -3.351 -18.254 1.00 83.25 115 GLY A O 1
ATOM 880 N N . TYR A 1 116 ? 6.708 -4.670 -20.070 1.00 88.12 116 TYR A N 1
ATOM 881 C CA . TYR A 1 116 ? 5.424 -5.278 -19.685 1.00 88.12 116 TYR A CA 1
ATOM 882 C C . TYR A 1 116 ? 5.416 -5.799 -18.239 1.00 88.12 116 TYR A C 1
ATOM 884 O O . TYR A 1 116 ? 4.421 -5.659 -17.535 1.00 88.12 116 TYR A O 1
ATOM 892 N N . THR A 1 117 ? 6.542 -6.337 -17.766 1.00 89.75 117 THR A N 1
ATOM 893 C CA . THR A 1 117 ? 6.708 -6.830 -16.393 1.00 89.75 117 THR A CA 1
ATOM 894 C C . THR A 1 117 ? 6.547 -5.725 -15.344 1.00 89.75 117 THR A C 1
ATOM 896 O O . THR A 1 117 ? 5.805 -5.900 -14.380 1.00 89.75 117 THR A O 1
ATOM 899 N N . ALA A 1 118 ? 7.187 -4.568 -15.542 1.00 88.81 118 ALA A N 1
ATOM 900 C CA . ALA A 1 118 ? 7.085 -3.425 -14.634 1.00 88.81 118 ALA A CA 1
ATOM 901 C C . ALA A 1 118 ? 5.655 -2.872 -14.588 1.00 88.81 118 ALA A C 1
ATOM 903 O O . ALA A 1 118 ? 5.148 -2.544 -13.516 1.00 88.81 118 ALA A O 1
ATOM 904 N N . PHE A 1 119 ? 4.987 -2.818 -15.743 1.00 90.81 119 PHE A N 1
ATOM 905 C CA . PHE A 1 119 ? 3.581 -2.429 -15.828 1.00 90.81 119 PHE A CA 1
ATOM 906 C C . PHE A 1 119 ? 2.684 -3.366 -15.005 1.00 90.81 119 PHE A C 1
ATOM 908 O O . PHE A 1 119 ? 1.914 -2.894 -14.173 1.00 90.81 119 PHE A O 1
ATOM 915 N N . VAL A 1 120 ? 2.831 -4.686 -15.174 1.00 93.00 120 VAL A N 1
ATOM 916 C CA . VAL A 1 120 ? 2.034 -5.685 -14.442 1.00 93.00 120 VAL A CA 1
ATOM 917 C C . VAL A 1 120 ? 2.249 -5.583 -12.933 1.00 93.00 120 VAL A C 1
ATOM 919 O O . VAL A 1 120 ? 1.277 -5.628 -12.183 1.00 93.00 120 VAL A O 1
ATOM 922 N N . PHE A 1 121 ? 3.490 -5.409 -12.469 1.00 93.00 121 PHE A N 1
ATOM 923 C CA . PHE A 1 121 ? 3.753 -5.244 -11.038 1.00 93.00 121 PHE A CA 1
ATOM 924 C C . PHE A 1 121 ? 3.157 -3.952 -10.478 1.00 93.00 121 PHE A C 1
ATOM 926 O O . PHE A 1 121 ? 2.544 -3.986 -9.411 1.00 93.00 121 PHE A O 1
ATOM 933 N N . ARG A 1 122 ? 3.270 -2.831 -11.202 1.00 92.94 122 ARG A N 1
ATOM 934 C CA . ARG A 1 122 ? 2.680 -1.559 -10.763 1.00 92.94 122 ARG A CA 1
ATOM 935 C C . ARG A 1 122 ? 1.157 -1.645 -10.667 1.00 92.94 122 ARG A C 1
ATOM 937 O O . ARG A 1 122 ? 0.584 -1.189 -9.678 1.00 92.94 122 ARG A O 1
ATOM 944 N N . GLU A 1 123 ? 0.522 -2.290 -11.641 1.00 94.69 123 GLU A N 1
ATOM 945 C CA . GLU A 1 123 ? -0.923 -2.526 -11.632 1.00 94.69 123 GLU A CA 1
ATOM 946 C C . GLU A 1 123 ? -1.332 -3.463 -10.482 1.00 94.69 123 GLU A C 1
ATOM 948 O O . GLU A 1 123 ? -2.290 -3.189 -9.761 1.00 94.69 123 GLU A O 1
ATOM 953 N N . ALA A 1 124 ? -0.573 -4.537 -10.242 1.00 95.75 124 ALA A N 1
ATOM 954 C CA . ALA A 1 124 ? -0.834 -5.465 -9.144 1.00 95.75 124 ALA A CA 1
ATOM 955 C C . ALA A 1 124 ? -0.771 -4.771 -7.774 1.00 95.75 124 ALA A C 1
ATOM 957 O O . ALA A 1 124 ? -1.665 -4.960 -6.947 1.00 95.75 124 ALA A O 1
ATOM 958 N N . VAL A 1 125 ? 0.248 -3.934 -7.544 1.00 95.44 125 VAL A N 1
ATOM 959 C CA . VAL A 1 125 ? 0.358 -3.123 -6.322 1.00 95.44 125 VAL A CA 1
ATOM 960 C C . VAL A 1 125 ? -0.843 -2.186 -6.201 1.00 95.44 125 VAL A C 1
ATOM 962 O O . VAL A 1 125 ? -1.485 -2.160 -5.151 1.00 95.44 125 VAL A O 1
ATOM 965 N N . SER A 1 126 ? -1.200 -1.472 -7.272 1.00 96.50 126 SER A N 1
ATOM 966 C CA . SER A 1 126 ? -2.366 -0.579 -7.287 1.00 96.50 126 SER A CA 1
ATOM 967 C C . SER A 1 126 ? -3.651 -1.305 -6.865 1.00 96.50 126 SER A C 1
ATOM 969 O O . SER A 1 126 ? -4.353 -0.856 -5.957 1.00 96.50 126 SER A O 1
ATOM 971 N N . ILE A 1 127 ? -3.914 -2.486 -7.431 1.00 96.81 127 ILE A N 1
ATOM 972 C CA . ILE A 1 127 ? -5.098 -3.295 -7.115 1.00 96.81 127 ILE A CA 1
ATOM 973 C C . ILE A 1 127 ? -5.094 -3.763 -5.652 1.00 96.81 127 ILE A C 1
ATOM 975 O O . ILE A 1 127 ? -6.123 -3.680 -4.978 1.00 96.81 127 ILE A O 1
ATOM 979 N N . ILE A 1 128 ? -3.954 -4.225 -5.126 1.00 96.44 128 ILE A N 1
ATOM 980 C CA . ILE A 1 128 ? -3.835 -4.631 -3.714 1.00 96.44 128 ILE A CA 1
ATOM 981 C C . ILE A 1 128 ? -4.192 -3.460 -2.792 1.00 96.44 128 ILE A C 1
ATOM 983 O O . ILE A 1 128 ? -4.991 -3.612 -1.862 1.00 96.44 128 ILE A O 1
ATOM 987 N N . PHE A 1 129 ? -3.648 -2.275 -3.069 1.00 96.25 129 PHE A N 1
ATOM 988 C CA . PHE A 1 129 ? -3.913 -1.086 -2.264 1.00 96.25 129 PHE A CA 1
ATOM 989 C C . PHE A 1 129 ? -5.315 -0.507 -2.475 1.00 96.25 129 PHE A C 1
ATOM 991 O O . PHE A 1 129 ? -5.860 0.079 -1.542 1.00 96.25 129 PHE A O 1
ATOM 998 N N . MET A 1 130 ? -5.956 -0.749 -3.620 1.00 97.12 130 MET A N 1
ATOM 999 C CA . MET A 1 130 ? -7.379 -0.465 -3.824 1.00 97.12 130 MET A CA 1
ATOM 1000 C C . MET A 1 130 ? -8.256 -1.296 -2.876 1.00 97.12 130 MET A C 1
ATOM 1002 O O . MET A 1 130 ? -9.162 -0.756 -2.235 1.00 97.12 130 MET A O 1
ATOM 1006 N N . PHE A 1 131 ? -7.975 -2.595 -2.728 1.00 95.00 131 PHE A N 1
ATOM 1007 C CA . PHE A 1 131 ? -8.684 -3.431 -1.756 1.00 95.00 131 PHE A CA 1
ATOM 1008 C C . PHE A 1 131 ? -8.401 -2.988 -0.322 1.00 95.00 131 PHE A C 1
ATOM 1010 O O . PHE A 1 131 ? -9.337 -2.842 0.468 1.00 95.00 131 PHE A O 1
ATOM 1017 N N . ALA A 1 132 ? -7.138 -2.708 0.006 1.00 93.38 132 ALA A N 1
ATOM 1018 C CA . ALA A 1 132 ? -6.770 -2.197 1.320 1.00 93.38 132 ALA A CA 1
ATOM 1019 C C . ALA A 1 132 ? -7.521 -0.894 1.647 1.00 93.38 132 ALA A C 1
ATOM 1021 O O . ALA A 1 132 ? -8.116 -0.775 2.716 1.00 93.38 132 ALA A O 1
ATOM 1022 N N . PHE A 1 133 ? -7.584 0.043 0.696 1.00 93.75 133 PHE A N 1
ATOM 1023 C CA . PHE A 1 133 ? -8.341 1.286 0.815 1.00 93.75 133 PHE A CA 1
ATOM 1024 C C . PHE A 1 133 ? -9.827 1.027 1.076 1.00 93.75 133 PHE A C 1
ATOM 1026 O O . PHE A 1 133 ? -10.398 1.572 2.023 1.00 93.75 133 PHE A O 1
ATOM 1033 N N . TYR A 1 134 ? -10.449 0.151 0.282 1.00 93.44 134 TYR A N 1
ATOM 1034 C CA . TYR A 1 134 ? -11.859 -0.203 0.429 1.00 93.44 134 TYR A CA 1
ATOM 1035 C C . TYR A 1 134 ? -12.177 -0.750 1.830 1.00 93.44 134 TYR A C 1
ATOM 1037 O O . TYR A 1 134 ? -13.114 -0.281 2.484 1.00 93.44 134 TYR A O 1
ATOM 1045 N N . PHE A 1 135 ? -11.388 -1.709 2.325 1.00 88.88 135 PHE A N 1
ATOM 1046 C CA . PHE A 1 135 ? -11.608 -2.300 3.649 1.00 88.88 135 PHE A CA 1
ATOM 1047 C C . PHE A 1 135 ? -11.304 -1.325 4.793 1.00 88.88 135 PHE A C 1
ATOM 1049 O O . PHE A 1 135 ? -12.042 -1.306 5.787 1.00 88.88 135 PHE A O 1
ATOM 1056 N N . SER A 1 136 ? -10.294 -0.464 4.644 1.00 86.75 136 SER A N 1
ATOM 1057 C CA . SER A 1 136 ? -10.005 0.602 5.608 1.00 86.75 136 SER A CA 1
ATOM 1058 C C . SER A 1 136 ? -11.171 1.584 5.710 1.00 86.75 136 SER A C 1
ATOM 1060 O O . SER A 1 136 ? -11.669 1.835 6.807 1.00 86.75 136 SER A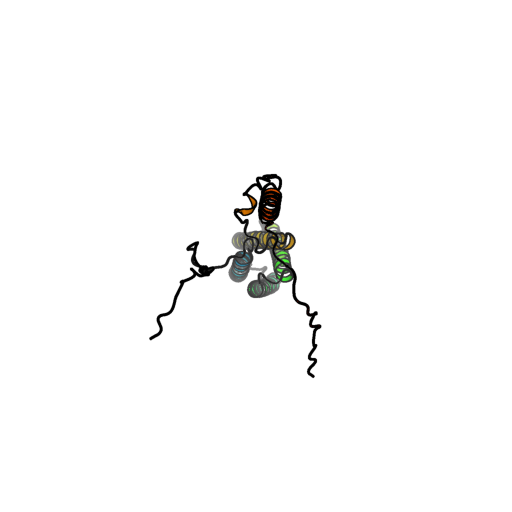 O 1
ATOM 1062 N N . VAL A 1 137 ? -11.702 2.065 4.580 1.00 89.38 137 VAL A N 1
ATOM 1063 C CA . VAL A 1 137 ? -12.865 2.970 4.559 1.00 89.38 137 VAL A CA 1
ATOM 1064 C C . VAL A 1 137 ? -14.113 2.291 5.123 1.00 89.38 137 VAL A C 1
ATOM 1066 O O . VAL A 1 137 ? -14.845 2.905 5.901 1.00 89.38 137 VAL A O 1
ATOM 1069 N N . LYS A 1 138 ? -14.352 1.013 4.798 1.00 85.56 138 LYS A N 1
ATOM 1070 C CA . LYS A 1 138 ? -15.473 0.242 5.360 1.00 85.56 138 LYS A CA 1
ATOM 1071 C C . LYS A 1 138 ? -15.387 0.158 6.885 1.00 85.56 138 LYS A C 1
ATOM 1073 O O . LYS A 1 138 ? -16.399 0.349 7.560 1.00 85.56 138 LYS A O 1
ATOM 1078 N N . THR A 1 139 ? -14.185 -0.065 7.417 1.00 83.12 139 THR A N 1
ATOM 1079 C CA . THR A 1 139 ? -13.934 -0.082 8.862 1.00 83.12 139 THR A CA 1
ATOM 1080 C C . THR A 1 139 ? -14.178 1.299 9.462 1.00 83.12 139 THR A C 1
ATOM 1082 O O . THR A 1 139 ? -14.976 1.424 10.386 1.00 83.12 139 THR A O 1
ATOM 1085 N N . VAL A 1 140 ? -13.590 2.360 8.897 1.00 83.06 140 VAL A N 1
ATOM 1086 C CA . VAL A 1 140 ? -13.797 3.744 9.362 1.00 83.06 140 VAL A CA 1
ATOM 1087 C C . VAL A 1 140 ? -15.282 4.109 9.383 1.00 83.06 140 VAL A C 1
ATOM 1089 O O . VAL A 1 140 ? -15.768 4.618 10.392 1.00 83.06 140 VAL A O 1
ATOM 1092 N N . ARG A 1 141 ? -16.036 3.770 8.332 1.00 82.00 141 ARG A N 1
ATOM 1093 C CA . ARG A 1 141 ? -17.489 3.976 8.276 1.00 82.00 141 ARG A CA 1
ATOM 1094 C C . ARG A 1 141 ? -18.208 3.262 9.422 1.00 82.00 141 ARG A C 1
ATOM 1096 O O . ARG A 1 141 ? -18.987 3.899 10.125 1.00 82.00 141 ARG A O 1
ATOM 1103 N N . ALA A 1 142 ? -17.931 1.978 9.651 1.00 78.94 142 ALA A N 1
ATOM 1104 C CA . ALA A 1 142 ? -18.537 1.227 10.755 1.00 78.94 142 ALA A CA 1
ATOM 1105 C C . ALA A 1 142 ? -18.236 1.857 12.131 1.00 78.94 142 ALA A C 1
ATOM 1107 O O . ALA A 1 142 ? -19.098 1.884 13.013 1.00 78.94 142 ALA A O 1
ATOM 1108 N N . MET A 1 143 ? -17.040 2.435 12.295 1.00 75.69 143 MET A N 1
ATOM 1109 C CA . MET A 1 143 ? -16.643 3.132 13.520 1.00 75.69 143 MET A CA 1
ATOM 1110 C C . MET A 1 143 ? -17.300 4.496 13.724 1.00 75.69 143 MET A C 1
ATOM 1112 O O . MET A 1 143 ? -17.515 4.908 14.869 1.00 75.69 143 MET A O 1
ATOM 1116 N N . VAL A 1 144 ? -17.582 5.212 12.636 1.00 78.00 144 VAL A N 1
ATOM 1117 C CA . VAL A 1 144 ? -18.315 6.484 12.662 1.00 78.00 144 VAL A CA 1
ATOM 1118 C C . VAL A 1 144 ? -19.786 6.239 13.001 1.00 78.00 144 VAL A C 1
ATOM 1120 O O . VAL A 1 144 ? -20.356 6.969 13.806 1.00 78.00 144 VAL A O 1
ATOM 1123 N N . LEU A 1 145 ? -20.379 5.164 12.473 1.00 76.19 145 LEU A N 1
ATOM 1124 C CA . LEU A 1 145 ? -21.768 4.784 12.752 1.00 76.19 145 LEU A CA 1
ATOM 1125 C C . LEU A 1 145 ? -21.975 4.139 14.141 1.00 76.19 145 LEU A C 1
ATOM 1127 O O . LEU A 1 145 ? -23.093 3.746 14.455 1.00 76.19 145 LEU A O 1
ATOM 1131 N N . HIS A 1 146 ? -20.933 4.019 14.977 1.00 66.62 146 HIS A N 1
ATOM 1132 C CA . HIS A 1 146 ? -20.982 3.331 16.282 1.00 66.62 146 HIS A CA 1
ATOM 1133 C C . HIS A 1 146 ? -21.553 1.898 16.207 1.00 66.62 146 HIS A C 1
ATOM 1135 O O . HIS A 1 146 ? -22.140 1.399 17.164 1.00 66.62 146 HIS A O 1
ATOM 1141 N N . GLN A 1 147 ? -21.365 1.220 15.070 1.00 63.12 147 GLN A N 1
ATOM 1142 C CA . GLN A 1 147 ? -21.807 -0.165 14.853 1.00 63.12 147 GLN A CA 1
ATOM 1143 C C . GLN A 1 147 ? -20.766 -1.198 15.313 1.00 63.12 147 GLN A C 1
ATOM 1145 O O . GLN A 1 147 ? -21.012 -2.400 15.253 1.00 63.12 147 GLN A O 1
ATOM 1150 N N . ILE A 1 148 ? -19.607 -0.743 15.801 1.00 56.47 148 ILE A N 1
ATOM 1151 C CA . ILE A 1 148 ? -18.564 -1.608 16.362 1.00 56.47 148 ILE A CA 1
ATOM 1152 C C . ILE A 1 148 ? -19.119 -2.300 17.613 1.00 56.47 148 ILE A C 1
ATOM 1154 O O . ILE A 1 148 ? -19.460 -1.637 18.589 1.00 56.47 148 ILE A O 1
ATOM 1158 N N . GLY A 1 149 ? -19.205 -3.629 17.592 1.00 52.97 149 GLY A N 1
ATOM 1159 C CA . GLY A 1 149 ? -19.607 -4.427 18.758 1.00 52.97 149 GLY A CA 1
ATOM 1160 C C . GLY A 1 149 ? -21.116 -4.607 18.951 1.00 52.97 149 GLY A C 1
ATOM 1161 O O . GLY A 1 149 ? -21.516 -5.493 19.704 1.00 52.97 149 GLY A O 1
ATOM 1162 N N . LYS A 1 150 ? -21.969 -3.877 18.220 1.00 47.62 150 LYS A N 1
ATOM 1163 C CA . LYS A 1 150 ? -23.391 -4.229 18.113 1.00 47.62 150 LYS A CA 1
ATOM 1164 C C . LYS A 1 150 ? -23.521 -5.368 17.102 1.00 47.62 150 LYS A C 1
ATOM 1166 O O . LYS A 1 150 ? -23.461 -5.161 15.891 1.00 47.62 150 LYS A O 1
ATOM 1171 N N . ARG A 1 151 ? -23.638 -6.608 17.589 1.00 49.94 151 ARG A N 1
ATOM 1172 C CA . ARG A 1 151 ? -24.203 -7.683 16.760 1.00 49.94 151 ARG A CA 1
ATOM 1173 C C . ARG A 1 151 ? -25.635 -7.254 16.445 1.00 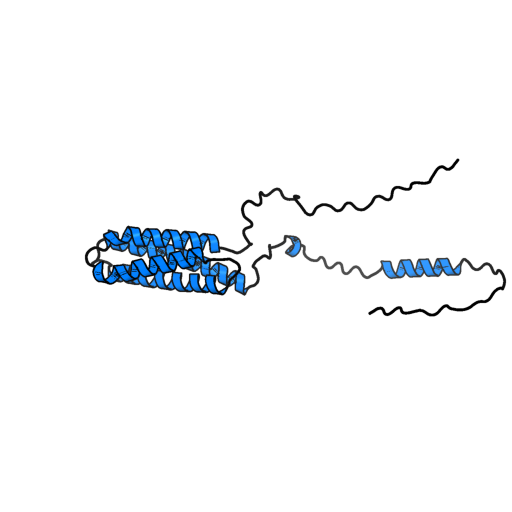49.94 151 ARG A C 1
ATOM 1175 O O . ARG A 1 151 ? -26.294 -6.741 17.344 1.00 49.94 151 ARG A O 1
ATOM 1182 N N . ALA A 1 152 ? -26.097 -7.439 15.209 1.00 51.66 152 ALA A N 1
ATOM 1183 C CA . ALA A 1 152 ? -27.532 -7.457 14.952 1.00 51.66 152 ALA A CA 1
ATOM 1184 C C . ALA A 1 152 ? -28.081 -8.589 15.827 1.00 51.66 152 ALA A C 1
ATOM 1186 O O . ALA A 1 152 ? -27.922 -9.764 15.489 1.00 51.66 152 ALA A O 1
ATOM 1187 N N . SER A 1 153 ? -28.552 -8.272 17.035 1.00 48.56 153 SER A N 1
ATOM 1188 C CA . SER A 1 153 ? -29.241 -9.267 17.831 1.00 48.56 153 SER A CA 1
ATOM 1189 C C . SER A 1 153 ? -30.520 -9.560 17.061 1.00 48.56 153 SER A C 1
ATOM 1191 O O . SER A 1 153 ? -31.190 -8.658 16.560 1.00 48.56 153 SER A O 1
ATOM 1193 N N . LEU A 1 154 ? -30.861 -10.840 16.952 1.00 52.47 154 LEU A N 1
ATOM 1194 C CA . LEU A 1 154 ? -32.161 -11.285 16.442 1.00 52.47 154 LEU A CA 1
ATOM 1195 C C . LEU A 1 154 ? -33.348 -10.668 17.221 1.00 52.47 154 LEU A C 1
ATOM 1197 O O . LEU A 1 154 ? -34.486 -10.798 16.789 1.00 52.47 154 LEU A O 1
ATOM 1201 N N . ASP A 1 155 ? -33.060 -9.957 18.313 1.00 53.25 155 ASP A N 1
ATOM 1202 C CA . ASP A 1 155 ? -33.962 -9.162 19.145 1.00 53.25 155 ASP A CA 1
ATOM 1203 C C . ASP A 1 155 ? -34.448 -7.856 18.471 1.00 53.25 155 ASP A C 1
ATOM 1205 O O . ASP A 1 155 ? -35.495 -7.333 18.831 1.00 53.25 155 ASP A O 1
ATOM 1209 N N . GLU A 1 156 ? -33.753 -7.329 17.449 1.00 55.50 156 GLU A N 1
ATOM 1210 C CA . GLU A 1 156 ? -34.245 -6.167 16.672 1.00 55.50 156 GLU A CA 1
ATOM 1211 C C . GLU A 1 156 ? -35.324 -6.550 15.635 1.00 55.50 156 GLU A C 1
ATOM 1213 O O . GLU A 1 156 ? -35.976 -5.675 15.064 1.00 55.50 156 GLU A O 1
ATOM 1218 N N . PHE A 1 157 ? -35.537 -7.852 15.397 1.00 58.47 157 PHE A N 1
ATOM 1219 C CA . PHE A 1 157 ? -36.598 -8.377 14.525 1.00 58.47 157 PHE A CA 1
ATOM 1220 C C . PHE A 1 157 ? -37.755 -9.029 15.283 1.00 58.47 157 PHE A C 1
ATOM 1222 O O . PHE A 1 157 ? -38.768 -9.356 14.656 1.00 58.47 157 PHE A O 1
ATOM 1229 N N . SER A 1 158 ? -37.671 -9.169 16.611 1.00 54.72 158 SER A N 1
ATOM 1230 C CA . SER A 1 158 ? -38.892 -9.214 17.409 1.00 54.72 158 SER A CA 1
ATOM 1231 C C . SER A 1 158 ? -39.527 -7.843 17.288 1.00 54.72 158 SER A C 1
ATOM 1233 O O . SER A 1 158 ? -39.198 -6.899 17.999 1.00 54.72 158 SER A O 1
ATOM 1235 N N . THR A 1 159 ? -40.425 -7.741 16.315 1.00 51.69 159 THR A N 1
ATOM 1236 C CA . THR A 1 159 ? -41.499 -6.767 16.330 1.00 51.69 159 THR A CA 1
ATOM 1237 C C . THR A 1 159 ? -41.993 -6.737 17.767 1.00 51.69 159 THR A C 1
ATOM 1239 O O . THR A 1 159 ? -42.496 -7.748 18.263 1.00 51.69 159 THR A O 1
ATOM 1242 N N . GLU A 1 160 ? -41.800 -5.607 18.450 1.00 50.78 160 GLU A N 1
ATOM 1243 C CA . GLU A 1 160 ? -42.657 -5.258 19.565 1.00 50.78 160 GLU A CA 1
ATOM 1244 C C . GLU A 1 160 ? -44.075 -5.407 19.020 1.00 50.78 160 GLU A C 1
ATOM 1246 O O . GLU A 1 160 ? -44.625 -4.519 18.366 1.00 50.78 160 GLU A O 1
ATOM 1251 N N . THR A 1 161 ? -44.682 -6.561 19.277 1.00 49.09 161 THR A N 1
ATOM 1252 C CA . THR A 1 161 ? -46.111 -6.581 19.478 1.00 49.09 161 THR A CA 1
ATOM 1253 C C . THR A 1 161 ? -46.237 -5.779 20.758 1.00 49.09 161 THR A C 1
ATOM 1255 O O . THR A 1 161 ? -46.094 -6.315 21.853 1.00 49.09 161 THR A O 1
ATOM 1258 N N . LYS A 1 162 ? -46.360 -4.453 20.611 1.00 45.81 162 LYS A N 1
ATOM 1259 C CA . LYS A 1 162 ? -46.971 -3.605 21.621 1.00 45.81 162 LYS A CA 1
ATOM 1260 C C . LYS A 1 162 ? -48.367 -4.167 21.802 1.00 45.81 162 LYS A C 1
ATOM 1262 O O . LYS A 1 162 ? -49.321 -3.709 21.179 1.00 45.81 162 LYS A O 1
ATOM 1267 N N . ASP A 1 163 ? -48.459 -5.215 22.604 1.00 41.41 163 ASP A N 1
ATOM 1268 C CA . ASP A 1 163 ? -49.677 -5.505 23.302 1.00 41.41 163 ASP A CA 1
ATOM 1269 C C . ASP A 1 163 ? -49.833 -4.338 24.269 1.00 41.41 163 ASP A C 1
ATOM 1271 O O . ASP A 1 163 ? -49.199 -4.266 25.323 1.00 41.41 163 ASP A O 1
ATOM 1275 N N . ASN A 1 164 ? -50.624 -3.358 23.840 1.00 47.81 164 ASN A N 1
ATOM 1276 C CA . ASN A 1 164 ? -51.349 -2.496 24.749 1.00 47.81 164 ASN A CA 1
ATOM 1277 C C . ASN A 1 164 ? -52.289 -3.406 25.557 1.00 47.81 164 ASN A C 1
ATOM 1279 O O . ASN A 1 164 ? -53.498 -3.361 25.355 1.00 47.81 164 ASN A O 1
ATOM 1283 N N . SER A 1 165 ? -51.743 -4.248 26.436 1.00 44.81 165 SER A N 1
ATOM 1284 C CA . SER A 1 165 ? -52.509 -4.843 27.516 1.00 44.81 165 SER A CA 1
ATOM 1285 C C . SER A 1 165 ? -52.714 -3.710 28.515 1.00 44.81 165 SER A C 1
ATOM 1287 O O . SER A 1 165 ? -51.743 -3.263 29.131 1.00 44.81 165 SER A O 1
ATOM 1289 N N . PRO A 1 166 ? -53.937 -3.169 28.641 1.00 43.12 166 PRO A N 1
ATOM 1290 C CA . PRO A 1 166 ? -54.210 -2.214 29.690 1.00 43.12 166 PRO A CA 1
ATOM 1291 C C . PRO A 1 166 ? -54.016 -2.946 31.012 1.00 43.12 166 PRO A C 1
ATOM 1293 O O . PRO A 1 166 ? -54.575 -4.030 31.197 1.00 43.12 166 PRO A O 1
ATOM 1296 N N . ASP A 1 167 ? -53.220 -2.348 31.899 1.00 50.25 167 ASP A N 1
ATOM 1297 C CA . ASP A 1 167 ? -53.042 -2.718 33.302 1.00 50.25 167 ASP A CA 1
ATOM 1298 C C . ASP A 1 167 ? -54.375 -3.147 33.936 1.00 50.25 167 ASP A C 1
ATOM 1300 O O . ASP A 1 167 ? -55.136 -2.341 34.466 1.00 50.25 167 ASP A O 1
ATOM 1304 N N . THR A 1 168 ? -54.682 -4.440 33.866 1.00 50.5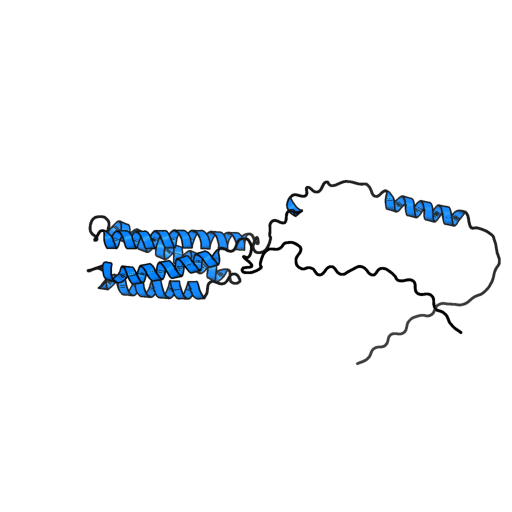0 168 THR A N 1
ATOM 1305 C CA . THR A 1 168 ? -55.900 -5.031 34.438 1.00 50.50 168 THR A CA 1
ATOM 1306 C C . THR A 1 168 ? -55.585 -5.857 35.680 1.00 50.50 168 THR A C 1
ATOM 1308 O O . THR A 1 168 ? -56.475 -6.111 36.480 1.00 50.50 168 THR A O 1
ATOM 1311 N N . ASN A 1 169 ? -54.308 -6.166 35.934 1.00 49.62 169 ASN A N 1
ATOM 1312 C CA . ASN A 1 169 ? -53.891 -6.948 37.102 1.00 49.62 169 ASN A CA 1
ATOM 1313 C C . ASN A 1 169 ? -53.547 -6.123 38.352 1.00 49.62 169 ASN A C 1
ATOM 1315 O O . ASN A 1 169 ? -53.446 -6.697 39.431 1.00 49.62 169 ASN A O 1
ATOM 1319 N N . VAL A 1 170 ? -53.397 -4.796 38.254 1.00 51.97 170 VAL A N 1
ATOM 1320 C CA . VAL A 1 170 ? -53.122 -3.956 39.442 1.00 51.97 170 VAL A CA 1
ATOM 1321 C C . VAL A 1 170 ? -54.417 -3.562 40.166 1.00 51.97 170 VAL A C 1
ATOM 1323 O O . VAL A 1 170 ? -54.423 -3.406 41.383 1.00 51.97 170 VAL A O 1
ATOM 1326 N N . LEU A 1 171 ? -55.545 -3.471 39.451 1.00 51.53 171 LEU A N 1
ATOM 1327 C CA . LEU A 1 171 ? -56.844 -3.137 40.050 1.00 51.53 171 LEU A CA 1
ATOM 1328 C C . LEU A 1 171 ? -57.522 -4.343 40.717 1.00 51.53 171 LEU A C 1
ATOM 1330 O O . LEU A 1 171 ? -58.211 -4.171 41.722 1.00 51.53 171 LEU A O 1
ATOM 1334 N N . GLU A 1 172 ? -57.313 -5.560 40.209 1.00 50.84 172 GLU A N 1
ATOM 1335 C CA . GLU A 1 172 ? -57.956 -6.757 40.761 1.00 50.84 172 GLU A CA 1
ATOM 1336 C C . GLU A 1 172 ? -57.344 -7.175 42.107 1.00 50.84 172 GLU A C 1
ATOM 1338 O O . GLU A 1 172 ? -58.078 -7.491 43.043 1.00 50.84 172 GLU A O 1
ATOM 1343 N N . SER A 1 173 ? -56.017 -7.076 42.272 1.00 55.69 173 SER A N 1
ATOM 1344 C CA . SER A 1 173 ? -55.368 -7.370 43.558 1.00 55.69 173 SER A CA 1
ATOM 1345 C C . SER A 1 173 ? -55.764 -6.381 44.656 1.00 55.69 173 SER A C 1
ATOM 1347 O O . SER A 1 173 ? -55.915 -6.773 45.813 1.00 55.69 173 SER A O 1
ATOM 1349 N N . ASP A 1 174 ? -55.981 -5.115 44.295 1.00 55.81 174 ASP A N 1
ATOM 1350 C CA . ASP A 1 174 ? -56.338 -4.054 45.240 1.00 55.81 174 ASP A CA 1
ATOM 1351 C C . ASP A 1 174 ? -57.824 -4.111 45.634 1.00 55.81 174 ASP A C 1
ATOM 1353 O O . ASP A 1 174 ? -58.174 -3.883 46.795 1.00 55.81 174 ASP A O 1
ATOM 1357 N N . LEU A 1 175 ? -58.707 -4.507 44.707 1.00 59.12 175 LEU A N 1
ATOM 1358 C CA . LEU A 1 175 ? -60.125 -4.757 44.992 1.00 59.12 175 LEU A CA 1
ATOM 1359 C C . LEU A 1 175 ? -60.338 -6.037 45.810 1.00 59.12 175 LEU A C 1
ATOM 1361 O O . LEU A 1 175 ? -61.139 -6.029 46.744 1.00 59.12 175 LEU A O 1
ATOM 1365 N N . VAL A 1 176 ? -59.597 -7.111 45.522 1.00 59.47 176 VAL A N 1
ATOM 1366 C CA . VAL A 1 176 ? -59.660 -8.364 46.295 1.00 59.47 176 VAL A CA 1
ATOM 1367 C C . VAL A 1 176 ? -59.060 -8.178 47.695 1.00 59.47 176 VAL A C 1
ATOM 1369 O O . VAL A 1 176 ? -59.593 -8.719 48.666 1.00 59.47 176 VAL A O 1
ATOM 1372 N N . SER A 1 177 ? -58.015 -7.354 47.832 1.00 59.88 177 SER A N 1
ATOM 1373 C CA . SER A 1 177 ? -57.451 -6.955 49.130 1.00 59.88 177 SER A CA 1
ATOM 1374 C C . SER A 1 177 ? -58.433 -6.101 49.946 1.00 59.88 177 SER A C 1
ATOM 1376 O O . SER A 1 177 ? -58.699 -6.402 51.113 1.00 59.88 177 SER A O 1
ATOM 1378 N N . LYS A 1 178 ? -59.075 -5.098 49.323 1.00 56.81 178 LYS A N 1
ATOM 1379 C CA . LYS A 1 178 ? -60.107 -4.275 49.982 1.00 56.81 178 LYS A CA 1
ATOM 1380 C C . LYS A 1 178 ? -61.374 -5.052 50.345 1.00 56.81 178 LYS A C 1
ATOM 1382 O O . LYS A 1 178 ? -61.946 -4.768 51.394 1.00 56.81 178 LYS A O 1
ATOM 1387 N N . MET A 1 179 ? -61.803 -6.028 49.537 1.00 52.59 179 MET A N 1
ATOM 1388 C CA . MET A 1 179 ? -62.953 -6.883 49.873 1.00 52.59 179 MET A CA 1
ATOM 1389 C C . MET A 1 179 ? -62.645 -7.873 50.998 1.00 52.59 179 MET A C 1
ATOM 1391 O O . MET A 1 179 ? -63.522 -8.144 51.815 1.00 52.59 179 MET A O 1
ATOM 1395 N N . LYS A 1 180 ? -61.411 -8.389 51.092 1.00 54.38 180 LYS A N 1
ATOM 1396 C CA . LYS A 1 180 ? -61.014 -9.238 52.227 1.00 54.38 180 LYS A CA 1
ATOM 1397 C C . LYS A 1 180 ? -60.982 -8.465 53.542 1.00 54.38 180 LYS A C 1
ATOM 1399 O O . LYS A 1 180 ? -61.445 -8.981 54.551 1.00 54.38 180 LYS A O 1
ATOM 1404 N N . HIS A 1 181 ? -60.518 -7.216 53.527 1.00 51.09 181 HIS A N 1
ATOM 1405 C CA . HIS A 1 181 ? -60.464 -6.392 54.737 1.00 51.09 181 HIS A CA 1
ATOM 1406 C C . HIS A 1 181 ? -61.826 -5.860 55.218 1.00 51.09 181 HIS A C 1
ATOM 1408 O O . HIS A 1 181 ? -61.908 -5.375 56.345 1.00 51.09 181 HIS A O 1
ATOM 1414 N N . SER A 1 182 ? -62.899 -5.940 54.417 1.00 52.78 182 SER A N 1
ATOM 1415 C CA . SER A 1 182 ? -64.237 -5.491 54.841 1.00 52.78 182 SER A CA 1
ATOM 1416 C C . SER A 1 182 ? -65.090 -6.577 55.499 1.00 52.78 182 SER A C 1
ATOM 1418 O O . SER A 1 182 ? -66.154 -6.252 56.019 1.00 52.78 182 SER A O 1
ATOM 1420 N N . PHE A 1 183 ? -64.662 -7.843 55.455 1.00 53.81 183 PHE A N 1
ATOM 1421 C CA . PHE A 1 183 ? -65.422 -8.979 55.992 1.00 53.81 183 PHE A CA 1
ATOM 1422 C C . PHE A 1 183 ? -64.936 -9.478 57.357 1.00 53.81 183 PHE A C 1
ATOM 1424 O O . PHE A 1 183 ? -65.631 -10.281 57.968 1.00 53.81 183 PHE A O 1
ATOM 1431 N N . ASP A 1 184 ? -63.804 -8.974 57.852 1.00 53.28 184 ASP A N 1
ATOM 1432 C CA . ASP A 1 184 ? -63.175 -9.426 59.100 1.00 53.28 184 ASP A CA 1
ATOM 1433 C C . ASP A 1 184 ? -63.268 -8.338 60.187 1.00 53.28 184 ASP A C 1
ATOM 1435 O O . ASP A 1 184 ? -62.275 -7.801 60.678 1.00 53.28 184 ASP A O 1
ATOM 1439 N N . LYS A 1 185 ? -64.505 -7.925 60.491 1.00 45.69 185 LYS A N 1
ATOM 1440 C CA . LYS A 1 185 ? -64.832 -7.081 61.648 1.00 45.69 185 LYS A CA 1
ATOM 1441 C C . LYS A 1 185 ? -65.636 -7.903 62.647 1.00 45.69 185 LYS A C 1
ATOM 1443 O O . LYS A 1 185 ? -66.854 -7.759 62.720 1.00 45.69 185 LYS A O 1
ATOM 1448 N N . ASP A 1 186 ? -64.934 -8.703 63.434 1.00 53.34 186 ASP A N 1
ATOM 1449 C CA . ASP A 1 186 ? -65.401 -9.030 64.776 1.00 53.34 186 ASP A CA 1
ATOM 1450 C C . ASP A 1 186 ? -64.907 -7.936 65.741 1.00 53.34 186 ASP A C 1
ATOM 1452 O O . ASP A 1 186 ? -63.747 -7.518 65.655 1.00 53.34 186 ASP A O 1
ATOM 1456 N N . PRO A 1 187 ? -65.769 -7.399 66.622 1.00 53.97 187 PRO A N 1
ATOM 1457 C CA . PRO A 1 187 ? -65.384 -6.370 67.572 1.00 53.97 187 PRO A CA 1
ATOM 1458 C C . PRO A 1 187 ? -64.791 -7.043 68.809 1.00 53.97 187 PRO A C 1
ATOM 1460 O O . PRO A 1 187 ? -65.510 -7.742 69.518 1.00 53.97 187 PRO A O 1
ATOM 1463 N N . VAL A 1 188 ? -63.503 -6.836 69.082 1.00 52.88 188 VAL A N 1
ATOM 1464 C CA . VAL A 1 188 ? -62.911 -7.205 70.374 1.00 52.88 188 VAL A CA 1
ATOM 1465 C C . VAL A 1 188 ? -61.931 -6.121 70.811 1.00 52.88 188 VAL A C 1
ATOM 1467 O O . VAL A 1 188 ? -60.848 -5.981 70.252 1.00 52.88 188 VAL A O 1
ATOM 1470 N N . ASP A 1 189 ? -62.442 -5.336 71.754 1.00 44.09 189 ASP A N 1
ATOM 1471 C CA . ASP A 1 189 ? -61.856 -4.822 72.989 1.00 44.09 189 ASP A CA 1
ATOM 1472 C C . ASP A 1 189 ? -60.510 -4.085 72.991 1.00 44.09 189 ASP A C 1
ATOM 1474 O O . ASP A 1 189 ? -59.468 -4.543 72.524 1.00 44.09 189 ASP A O 1
ATOM 1478 N N . ASP A 1 190 ? -60.609 -2.915 73.622 1.00 56.00 190 ASP A N 1
ATOM 1479 C CA . ASP A 1 190 ? -59.557 -2.074 74.162 1.00 56.00 190 ASP A CA 1
ATOM 1480 C C . ASP A 1 190 ? -58.450 -2.898 74.840 1.00 56.00 190 ASP A C 1
ATOM 1482 O O . ASP A 1 190 ? -58.722 -3.790 75.639 1.00 56.00 190 ASP A O 1
ATOM 1486 N N . GLU A 1 191 ? -57.191 -2.573 74.562 1.00 49.03 191 GLU A N 1
ATOM 1487 C CA . GLU A 1 191 ? -56.293 -1.961 75.545 1.00 49.03 191 GLU A CA 1
ATOM 1488 C C . GLU A 1 191 ? -54.838 -1.941 75.048 1.00 49.03 191 GLU A C 1
ATOM 1490 O O . GLU A 1 191 ? -54.356 -2.815 74.329 1.00 49.03 191 GLU A O 1
ATOM 1495 N N . ASP A 1 192 ? -54.159 -0.916 75.542 1.00 52.56 192 ASP A N 1
ATOM 1496 C CA . ASP A 1 192 ? -52.733 -0.834 75.825 1.00 52.56 192 ASP A CA 1
ATOM 1497 C C . ASP A 1 192 ? -51.843 -0.002 74.889 1.00 52.56 192 ASP A C 1
ATOM 1499 O O . ASP A 1 192 ? -51.712 -0.169 73.674 1.00 52.56 192 ASP A O 1
ATOM 1503 N N . GLU A 1 193 ? -51.248 0.972 75.559 1.00 49.62 193 GLU A N 1
ATOM 1504 C CA . GLU A 1 193 ? -50.408 2.050 75.091 1.00 49.62 193 GLU A CA 1
ATOM 1505 C C . GLU A 1 193 ? -48.986 1.530 74.825 1.00 49.62 193 GLU A C 1
ATOM 1507 O O . GLU A 1 193 ? -48.525 0.605 75.487 1.00 49.62 193 GLU A O 1
ATOM 1512 N N . THR A 1 194 ? -48.232 2.166 73.916 1.00 60.81 194 THR A N 1
ATOM 1513 C CA . THR A 1 194 ? -46.914 2.810 74.185 1.00 60.81 194 THR A CA 1
ATOM 1514 C C . THR A 1 194 ? -46.088 3.089 72.900 1.00 60.81 194 THR A C 1
ATOM 1516 O O . THR A 1 194 ? -46.342 2.500 71.851 1.00 60.81 194 THR A O 1
ATOM 1519 N N . PRO A 1 195 ? -45.161 4.081 72.926 1.00 63.62 195 PRO A N 1
ATOM 1520 C CA . PRO A 1 195 ? -44.945 5.048 71.834 1.00 63.62 195 PRO A CA 1
ATOM 1521 C C . PRO A 1 195 ? -43.622 4.829 71.030 1.00 63.62 195 PRO A C 1
ATOM 1523 O O . PRO A 1 195 ? -42.919 3.844 71.251 1.00 63.62 195 PRO A O 1
ATOM 1526 N N . PRO A 1 196 ? -43.249 5.705 70.060 1.00 58.09 196 PRO A N 1
ATOM 1527 C CA . PRO A 1 196 ? -42.326 5.370 68.974 1.00 58.09 196 PRO A CA 1
ATOM 1528 C C . PRO A 1 196 ? -40.851 5.614 69.330 1.00 58.09 196 PRO A C 1
ATOM 1530 O O . PRO A 1 196 ? -40.475 6.696 69.786 1.00 58.09 196 PRO A O 1
ATOM 1533 N N . HIS A 1 197 ? -39.976 4.656 69.017 1.00 58.19 197 HIS A N 1
ATOM 1534 C CA . HIS A 1 197 ? -38.528 4.862 69.102 1.00 58.19 197 HIS A CA 1
ATOM 1535 C C . HIS A 1 197 ? -37.975 5.564 67.848 1.00 58.19 197 HIS A C 1
ATOM 1537 O O . HIS A 1 197 ? -38.047 5.056 66.730 1.00 58.19 197 HIS A O 1
ATOM 1543 N N . LYS A 1 198 ? -37.408 6.758 68.068 1.00 62.38 198 LYS A N 1
ATOM 1544 C CA . LYS A 1 198 ? -36.595 7.555 67.131 1.00 62.38 198 LYS A CA 1
ATOM 1545 C C . LYS A 1 198 ? -35.139 7.033 67.025 1.00 62.38 198 LYS A C 1
ATOM 1547 O O . LYS A 1 198 ? -34.714 6.275 67.895 1.00 62.38 198 LYS A O 1
ATOM 1552 N N . PRO A 1 199 ? -34.375 7.444 65.986 1.00 60.25 199 PRO A N 1
ATOM 1553 C CA . PRO A 1 199 ? -33.152 6.780 65.525 1.00 60.25 199 PRO A CA 1
ATOM 1554 C C . PRO A 1 199 ? -31.867 7.335 66.160 1.00 60.25 199 PRO A C 1
ATOM 1556 O O . PRO A 1 199 ? -31.819 8.490 66.582 1.00 60.25 199 PRO A O 1
ATOM 1559 N N . THR A 1 200 ? -30.793 6.542 66.139 1.00 63.84 200 THR A N 1
ATOM 1560 C CA . THR A 1 200 ? -29.438 6.961 66.530 1.00 63.84 200 THR A CA 1
ATOM 1561 C C . THR A 1 200 ? -28.444 6.774 65.384 1.00 63.84 200 THR A C 1
ATOM 1563 O O . THR A 1 200 ? -28.235 5.672 64.881 1.00 63.84 200 THR A O 1
ATOM 1566 N N . TYR A 1 201 ? -27.826 7.888 64.984 1.00 58.91 201 TYR A N 1
ATOM 1567 C CA . TYR A 1 201 ? -26.651 7.964 64.118 1.00 58.91 201 TYR A CA 1
ATOM 1568 C C . TYR A 1 201 ? -25.393 7.558 64.900 1.00 58.91 201 TYR A C 1
ATOM 1570 O O . TYR A 1 201 ? -25.248 7.922 66.066 1.00 58.91 201 TYR A O 1
ATOM 1578 N N . MET A 1 202 ? -24.461 6.865 64.246 1.00 58.28 202 MET A N 1
ATOM 1579 C CA . MET A 1 202 ? -23.072 6.734 64.695 1.00 58.28 202 MET A CA 1
ATOM 1580 C C . MET A 1 202 ? -22.154 7.139 63.544 1.00 58.28 202 MET A C 1
ATOM 1582 O O . MET A 1 202 ? -21.979 6.418 62.565 1.00 58.28 202 MET A O 1
ATOM 1586 N N . GLU A 1 203 ? -21.606 8.334 63.704 1.00 58.50 203 GLU A N 1
ATOM 1587 C CA . GLU A 1 203 ? -20.415 8.875 63.067 1.00 58.50 203 GLU A CA 1
ATOM 1588 C C . GLU A 1 203 ? -19.186 8.167 63.661 1.00 58.50 203 GLU A C 1
ATOM 1590 O O . GLU A 1 203 ? -19.073 8.044 64.883 1.00 58.50 203 GLU A O 1
ATOM 1595 N N . ARG A 1 204 ? -18.258 7.687 62.826 1.00 58.00 204 ARG A N 1
ATOM 1596 C CA . ARG A 1 204 ? -16.882 7.419 63.260 1.00 58.00 204 ARG A CA 1
ATOM 1597 C C . ARG A 1 204 ? -15.891 7.866 62.193 1.00 58.00 204 ARG A C 1
ATOM 1599 O O . ARG A 1 204 ? -16.083 7.596 61.010 1.00 58.00 204 ARG A O 1
ATOM 1606 N N . ALA A 1 205 ? -14.899 8.578 62.720 1.00 63.72 205 ALA A N 1
ATOM 1607 C CA . ALA A 1 205 ? -13.701 9.142 62.118 1.00 63.72 205 ALA A CA 1
ATOM 1608 C C . ALA A 1 205 ? -12.822 8.129 61.377 1.00 63.72 205 ALA A C 1
ATOM 1610 O O . ALA A 1 205 ? -12.867 6.928 61.737 1.00 63.72 205 ALA A O 1
#

Secondary structure (DSSP, 8-state):
----------------S--SS----S----TT--HHHHHHHHHHHHHHHHHHGGGGGGGHHHHHHHHHHHHHHHHHHHHH--TT-HHHHHHHHHHHHHHHHHHHHHHHHTTTTS-HHHHHHHHHHHHHHHHHHHHHHHHHHHHHTT-TT----GGGSS----------HHHHHHHHHHHHHTS------------PPPP------

Organism: NCBI:txid1798490

Foldseek 3Di:
DDDDDDDDDPPDDPPPPDDPDPDPVPDPPFVQQLLLLLLVLLQVLLVLLVVLLVVQPPCNVPCVVVSPVLSVVSNVLSVVRDLVDLVSLVVSLVSLVVLLVVLVVVLVVCVPPTDPSSNVSSVVSNVSSVVSNVSSVSSSVCVVVVVGNDDPPCVVVPDPPPPPPPPPPVVVVVVVVVVVVVPPDDDDDDDDDDDDDDDDDDDDD